Protein AF-0000000087713753 (afdb_homodimer)

Secondary structure (DSSP, 8-state):
--SEEEEE--SSHHHHHHHHHHHHHHHHHT-EEEEEEEE--GGG-SSSSHHHHHHHHHHHHHHHHHHHHHHHHHHT--EEEEEEES-HHHHHHHHHHHTT-SEEEEE----SS-TT--S-HHHHHHHHH-SS-EEEE-/--SEEEEE--SSHHHHHHHHHHHHHHHHHT-EEEEEEEE--GGG-SSSSHHHHHHHHHHHHHHHHHHHHHHHHHHT--EEEEEEES-HHHHHHHHHHHTT-SEEEEE---SSS-TT--S-HHHHHHHHH-SS-EEEE-

pLDDT: mean 87.04, std 16.69, range [42.06, 98.75]

Sequence (276 aa):
MYKKLLVGYDGSDNSKRALQHAIQLAKLHSAKLVAVEAIDMDHFVLEGYYREDHVKIRERISTHTQEIKRISQENGVDIEFKVGRGPPDLVISKIAEEEDVDLVVLGTRGHRGLKKVFLGSVSSAVAERTKKPILVVKMYKKLLVGYDGSDNSKRALQHAIQLAKLHSAKLVAVEAIDMDHFVLEGYYREDHVKIRERISTHTQEIKRISQENGVDIEFKVGRGPPDLVISKIAEEEDVDLVVLGTRGHRGLKKVFLGSVSSAVAERTKKPILVVK

InterPro domains:
  IPR006015 Universal stress protein A family [PR01438] (2-20)
  IPR006015 Universal stress protein A family [PR01438] (98-110)
  IPR006015 Universal stress protein A family [PR01438] (116-138)
  IPR006016 UspA [PF00582] (1-138)
  IPR014729 Rossmann-like alpha/beta/alpha sandwich fold [G3DSA:3.40.50.620] (1-138)

Structure (mmCIF, N/CA/C/O backbone):
data_AF-0000000087713753-model_v1
#
loop_
_entity.id
_entity.type
_entity.pdbx_description
1 polymer 'Universal stress protein'
#
loop_
_atom_site.group_PDB
_atom_site.id
_atom_site.type_symbol
_atom_site.label_atom_id
_atom_site.label_alt_id
_atom_site.label_comp_id
_atom_site.label_asym_id
_atom_site.label_entity_id
_atom_site.label_seq_id
_atom_site.pdbx_PDB_ins_code
_atom_site.Cartn_x
_atom_site.Cartn_y
_atom_site.Cartn_z
_atom_site.occupancy
_atom_site.B_iso_or_equiv
_atom_site.auth_seq_id
_atom_site.auth_comp_id
_atom_site.auth_asym_id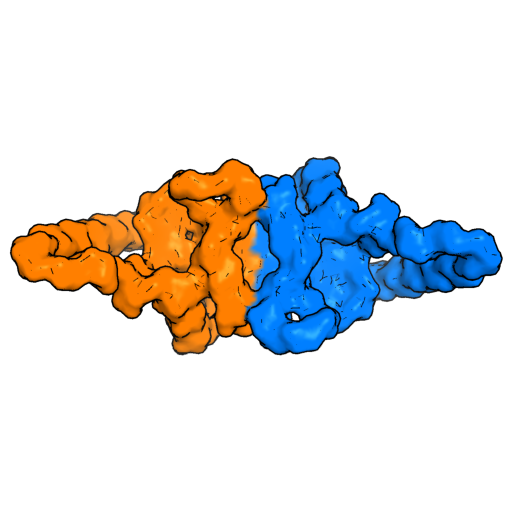
_atom_site.auth_atom_id
_atom_site.pdbx_PDB_model_num
ATOM 1 N N . MET A 1 1 ? -3.82 7.406 -13.289 1 94.12 1 MET A N 1
ATOM 2 C CA . MET A 1 1 ? -4.352 6.422 -12.352 1 94.12 1 MET A CA 1
ATOM 3 C C . MET A 1 1 ? -4.73 7.082 -11.031 1 94.12 1 MET A C 1
ATOM 5 O O . MET A 1 1 ? -5.887 7.012 -10.609 1 94.12 1 MET A O 1
ATOM 9 N N . TYR A 1 2 ? -3.834 7.699 -10.422 1 97.31 2 TYR A N 1
ATOM 10 C CA . TYR A 1 2 ? -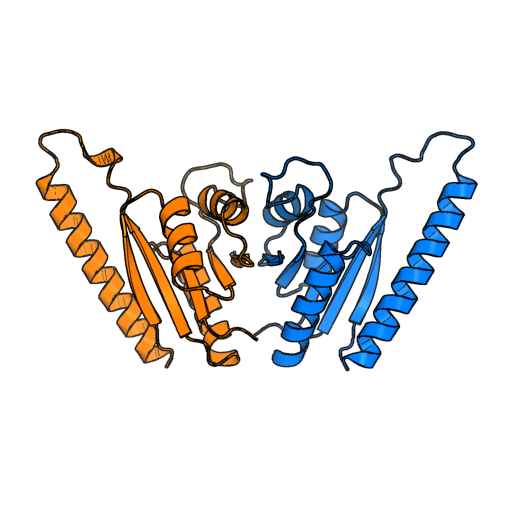4.141 8.438 -9.203 1 97.31 2 TYR A CA 1
ATOM 11 C C . TYR A 1 2 ? -4.367 9.914 -9.5 1 97.31 2 TYR A C 1
ATOM 13 O O . TYR A 1 2 ? -3.555 10.547 -10.18 1 97.31 2 TYR A O 1
ATOM 21 N N . LYS A 1 3 ? -5.41 10.531 -9.008 1 97.81 3 LYS A N 1
ATOM 22 C CA . LYS A 1 3 ? -5.684 11.953 -9.172 1 97.81 3 LYS A CA 1
ATOM 23 C C . LYS A 1 3 ? -5.387 12.727 -7.895 1 97.81 3 LYS A C 1
ATOM 25 O O . LYS A 1 3 ? -5.02 13.906 -7.945 1 97.81 3 LYS A O 1
ATOM 30 N N . LYS A 1 4 ? -5.586 12.078 -6.793 1 98.5 4 LYS A N 1
ATOM 31 C CA . LYS A 1 4 ? -5.352 12.703 -5.492 1 98.5 4 LYS A CA 1
ATOM 32 C C . LYS A 1 4 ? -4.828 11.695 -4.48 1 98.5 4 LYS A C 1
ATOM 34 O O . LYS A 1 4 ? -5.395 10.609 -4.328 1 98.5 4 LYS A O 1
ATOM 39 N N . LEU A 1 5 ? -3.707 12.023 -3.811 1 98.69 5 LEU A N 1
ATOM 40 C CA . LEU A 1 5 ? -3.105 11.195 -2.775 1 98.69 5 LEU A CA 1
ATOM 41 C C . LEU A 1 5 ? -3.176 11.883 -1.416 1 98.69 5 LEU A C 1
ATOM 43 O O . LEU A 1 5 ? -3.172 13.109 -1.337 1 98.69 5 LEU A O 1
ATOM 47 N N . LEU A 1 6 ? -3.262 11.086 -0.426 1 98.75 6 LEU A N 1
ATOM 48 C CA . LEU A 1 6 ? -3.154 11.562 0.948 1 98.75 6 LEU A CA 1
ATOM 49 C C . LEU A 1 6 ? -1.96 10.93 1.652 1 98.75 6 LEU A C 1
ATOM 51 O O . LEU A 1 6 ? -1.781 9.711 1.605 1 98.75 6 LEU A O 1
ATOM 55 N N . VAL A 1 7 ? -1.195 11.742 2.293 1 98.38 7 VAL A N 1
ATOM 56 C CA . VAL A 1 7 ? -0.066 11.227 3.059 1 98.38 7 VAL A CA 1
ATOM 57 C C . VAL A 1 7 ? -0.191 11.656 4.52 1 98.38 7 VAL A C 1
ATOM 59 O O . VAL A 1 7 ? -0.488 12.812 4.809 1 98.38 7 VAL A O 1
ATOM 62 N N . GLY A 1 8 ? -0.081 10.68 5.441 1 97.19 8 GLY A N 1
ATOM 63 C CA . GLY A 1 8 ? 0.081 11.016 6.844 1 97.19 8 GLY A CA 1
ATOM 64 C C . GLY A 1 8 ? 1.446 11.594 7.164 1 97.19 8 GLY A C 1
ATOM 65 O O . GLY A 1 8 ? 2.473 11.031 6.777 1 97.19 8 GLY A O 1
ATOM 66 N N . TYR A 1 9 ? 1.416 12.703 7.875 1 96.44 9 TYR A N 1
ATOM 67 C CA . TYR A 1 9 ? 2.672 13.406 8.109 1 96.44 9 TYR A CA 1
ATOM 68 C C . TYR A 1 9 ? 2.744 13.93 9.539 1 96.44 9 TYR A C 1
ATOM 70 O O . TYR A 1 9 ? 1.845 14.641 10 1 96.44 9 TYR A O 1
ATOM 78 N N . ASP A 1 10 ? 3.85 13.578 10.234 1 93.12 10 ASP A N 1
ATOM 79 C CA . ASP A 1 10 ? 4.02 14.086 11.594 1 93.12 10 ASP A CA 1
ATOM 80 C C . ASP A 1 10 ? 5.43 14.625 11.805 1 93.12 10 ASP A C 1
ATOM 82 O O . ASP A 1 10 ? 5.84 14.875 12.938 1 93.12 10 ASP A O 1
ATOM 86 N N . GLY A 1 11 ? 6.207 14.695 10.711 1 93.31 11 GLY A N 1
ATOM 87 C CA . GLY A 1 11 ? 7.551 15.25 10.781 1 93.31 11 GLY A CA 1
ATOM 88 C C . GLY A 1 11 ? 8.609 14.203 11.086 1 93.31 11 GLY A C 1
ATOM 89 O O . GLY A 1 11 ? 9.805 14.5 11.062 1 93.31 11 GLY A O 1
ATOM 90 N N . SER A 1 12 ? 8.172 12.945 11.461 1 91.38 12 SER A N 1
ATOM 91 C CA . SER A 1 12 ? 9.125 11.867 11.727 1 91.38 12 SER A CA 1
ATOM 92 C C . SER A 1 12 ? 9.836 11.43 10.453 1 91.38 12 SER A C 1
ATOM 94 O O . SER A 1 12 ? 9.383 11.734 9.344 1 91.38 12 SER A O 1
ATOM 96 N N . ASP A 1 13 ? 10.914 10.75 10.539 1 92.25 13 ASP A N 1
ATOM 97 C CA . ASP A 1 13 ? 11.664 10.234 9.391 1 92.25 13 ASP A CA 1
ATOM 98 C C . ASP A 1 13 ? 10.797 9.305 8.539 1 92.25 13 ASP A C 1
ATOM 100 O O . ASP A 1 13 ? 10.875 9.328 7.312 1 92.25 13 ASP A O 1
ATOM 104 N N . ASN A 1 14 ? 9.922 8.57 9.219 1 92.19 14 ASN A N 1
ATOM 105 C CA . ASN A 1 14 ? 9.039 7.656 8.5 1 92.19 14 ASN A CA 1
ATOM 106 C C . ASN A 1 14 ? 8.008 8.414 7.668 1 92.19 14 ASN A C 1
ATOM 108 O O . ASN A 1 14 ? 7.723 8.031 6.531 1 92.19 14 ASN A O 1
ATOM 112 N N . SER A 1 15 ? 7.461 9.477 8.281 1 94.81 15 SER A N 1
ATOM 113 C CA . SER A 1 15 ? 6.465 10.242 7.539 1 94.81 15 SER A CA 1
ATOM 114 C C . SER A 1 15 ? 7.109 11.039 6.406 1 94.81 15 SER A C 1
ATOM 116 O O . SER A 1 15 ? 6.496 11.25 5.359 1 94.81 15 SER A O 1
ATOM 118 N N . LYS A 1 16 ? 8.359 11.406 6.578 1 95.69 16 LYS A N 1
ATOM 119 C CA . LYS A 1 16 ? 9.086 12.094 5.516 1 95.69 16 LYS A CA 1
ATOM 120 C C . LYS A 1 16 ? 9.375 11.148 4.348 1 95.69 16 LYS A C 1
ATOM 122 O O . LYS A 1 16 ? 9.281 11.547 3.184 1 95.69 16 LYS A O 1
ATOM 127 N N . ARG A 1 17 ? 9.711 9.945 4.652 1 95.56 17 ARG A N 1
ATOM 128 C CA . ARG A 1 17 ? 9.906 8.953 3.602 1 95.56 17 ARG A CA 1
ATOM 129 C C . ARG A 1 17 ? 8.609 8.711 2.83 1 95.56 17 ARG A C 1
ATOM 131 O O . ARG A 1 17 ? 8.625 8.602 1.603 1 95.56 17 ARG A O 1
ATOM 138 N N . ALA A 1 18 ? 7.543 8.633 3.623 1 97.06 18 ALA A N 1
ATOM 139 C CA . ALA A 1 18 ? 6.238 8.461 2.99 1 97.06 18 ALA A CA 1
ATOM 140 C C . ALA A 1 18 ? 5.914 9.648 2.084 1 97.06 18 ALA A C 1
ATOM 142 O O . ALA A 1 18 ? 5.418 9.461 0.97 1 97.06 18 ALA A O 1
ATOM 143 N N . LEU A 1 19 ? 6.188 10.805 2.557 1 98.06 19 LEU A N 1
ATOM 144 C CA . LEU A 1 19 ? 5.926 12.016 1.777 1 98.06 19 LEU A CA 1
ATOM 145 C C . LEU A 1 19 ? 6.75 12.023 0.494 1 98.06 19 LEU A C 1
ATOM 147 O O . LEU A 1 19 ? 6.227 12.32 -0.583 1 98.06 19 LEU A O 1
ATOM 151 N N . GLN A 1 20 ? 8 11.695 0.569 1 97.62 20 GLN A N 1
ATOM 152 C CA . GLN A 1 20 ? 8.852 11.656 -0.614 1 97.62 20 GLN A CA 1
ATOM 153 C C . GLN A 1 20 ? 8.344 10.648 -1.634 1 97.62 20 GLN A C 1
ATOM 155 O O . GLN A 1 20 ? 8.336 10.914 -2.836 1 97.62 20 GLN A O 1
ATOM 160 N N . HIS A 1 21 ? 7.965 9.523 -1.133 1 98.19 21 HIS A N 1
ATOM 161 C CA . HIS A 1 21 ? 7.391 8.508 -2.002 1 98.19 21 HIS A CA 1
ATOM 162 C C . HIS A 1 21 ? 6.129 9.016 -2.688 1 98.19 21 HIS A C 1
ATOM 164 O O . HIS A 1 21 ? 5.961 8.844 -3.898 1 98.19 21 HIS A O 1
ATOM 170 N N . ALA A 1 22 ? 5.285 9.633 -1.92 1 98.5 22 ALA A N 1
ATOM 171 C CA . ALA A 1 22 ? 4.031 10.18 -2.43 1 98.5 22 ALA A CA 1
ATOM 172 C C . ALA A 1 22 ? 4.289 11.266 -3.475 1 98.5 22 ALA A C 1
ATOM 174 O O . ALA A 1 22 ? 3.547 11.383 -4.453 1 98.5 22 ALA A O 1
ATOM 175 N N . ILE A 1 23 ? 5.316 12.031 -3.273 1 98.44 23 ILE A N 1
ATOM 176 C CA . ILE A 1 23 ? 5.676 13.094 -4.211 1 98.44 23 ILE A CA 1
ATOM 177 C C . ILE A 1 23 ? 6.059 12.477 -5.559 1 98.44 23 ILE A C 1
ATOM 179 O O . ILE A 1 23 ? 5.613 12.953 -6.609 1 98.44 23 ILE A O 1
ATOM 183 N N . GLN A 1 24 ? 6.859 11.453 -5.551 1 98.06 24 GLN A N 1
ATOM 184 C CA . GLN A 1 24 ? 7.25 10.781 -6.785 1 98.06 24 GLN A CA 1
ATOM 185 C C . GLN A 1 24 ? 6.031 10.234 -7.523 1 98.06 24 GLN A C 1
ATOM 187 O O . GLN A 1 24 ? 5.922 10.375 -8.742 1 98.06 24 GLN A O 1
ATOM 192 N N . LEU A 1 25 ? 5.133 9.672 -6.758 1 98 25 LEU A N 1
ATOM 193 C CA . LEU A 1 25 ? 3.902 9.172 -7.355 1 98 25 LEU A CA 1
ATOM 194 C C . LEU A 1 25 ? 3.07 10.312 -7.93 1 98 25 LEU A C 1
ATOM 196 O O . LEU A 1 25 ? 2.539 10.203 -9.039 1 98 25 LEU A O 1
ATOM 200 N N . ALA A 1 26 ? 2.977 11.352 -7.168 1 97.62 26 ALA A N 1
ATOM 201 C CA . ALA A 1 26 ? 2.176 12.492 -7.602 1 97.62 26 ALA A CA 1
ATOM 202 C C . ALA A 1 26 ? 2.727 13.086 -8.898 1 97.62 26 ALA A C 1
ATOM 204 O O . ALA A 1 26 ? 1.961 13.453 -9.789 1 97.62 26 ALA A O 1
ATOM 205 N N . LYS A 1 27 ? 4 13.156 -9 1 96.94 27 LYS A N 1
ATOM 206 C CA . LYS A 1 27 ? 4.629 13.672 -10.211 1 96.94 27 LYS A CA 1
ATOM 207 C C . LYS A 1 27 ? 4.312 12.797 -11.422 1 96.94 27 LYS A C 1
ATOM 209 O O . LYS A 1 27 ? 3.936 13.305 -12.477 1 96.94 27 LYS A O 1
ATOM 214 N N . LEU A 1 28 ? 4.434 11.562 -11.211 1 96.06 28 LEU A N 1
ATOM 215 C CA . LEU A 1 28 ? 4.23 10.617 -12.297 1 96.06 28 LEU A CA 1
ATOM 216 C C . LEU A 1 28 ? 2.775 10.609 -12.75 1 96.06 28 LEU A C 1
ATOM 218 O O . LEU A 1 28 ? 2.49 10.422 -13.938 1 96.06 28 LEU A O 1
ATOM 222 N N . HIS A 1 29 ? 1.896 10.859 -11.836 1 96.5 29 HIS A N 1
ATOM 223 C CA . HIS A 1 29 ? 0.471 10.758 -12.125 1 96.5 29 HIS A CA 1
ATOM 224 C C . HIS A 1 29 ? -0.141 12.133 -12.367 1 96.5 29 HIS A C 1
ATOM 226 O O . HIS A 1 29 ? -1.333 12.242 -12.664 1 96.5 29 HIS A O 1
ATOM 232 N N . SER A 1 30 ? 0.711 13.203 -12.18 1 96.12 30 SER A N 1
ATOM 233 C CA . SER A 1 30 ? 0.173 14.555 -12.172 1 96.12 30 SER A CA 1
ATOM 234 C C . SER A 1 30 ? -0.981 14.688 -11.188 1 96.12 30 SER A C 1
ATOM 236 O O . SER A 1 30 ? -2.029 15.242 -11.516 1 96.12 30 SER A O 1
ATOM 238 N N . ALA A 1 31 ? -0.82 14.109 -10.062 1 96.94 31 ALA A N 1
ATOM 239 C CA . ALA A 1 31 ? -1.852 14.039 -9.031 1 96.94 31 ALA A CA 1
ATOM 240 C C . ALA A 1 31 ? -1.675 15.156 -8 1 96.94 31 ALA A C 1
ATOM 242 O O . ALA A 1 31 ? -0.565 15.656 -7.805 1 96.94 31 ALA A O 1
ATOM 243 N N . LYS A 1 32 ? -2.73 15.508 -7.336 1 97.19 32 LYS A N 1
ATOM 244 C CA . LYS A 1 32 ? -2.672 16.375 -6.164 1 97.19 32 LYS A CA 1
ATOM 245 C C . LYS A 1 32 ? -2.248 15.594 -4.922 1 97.19 32 LYS A C 1
ATOM 247 O O . LYS A 1 32 ? -2.535 14.398 -4.809 1 97.19 32 LYS A O 1
ATOM 252 N N . LEU A 1 33 ? -1.585 16.297 -4.066 1 98.44 33 LEU A N 1
ATOM 253 C CA . LEU A 1 33 ? -1.113 15.656 -2.838 1 98.44 33 LEU A CA 1
ATOM 254 C C . LEU A 1 33 ? -1.598 16.422 -1.612 1 98.44 33 LEU A C 1
ATOM 256 O O . LEU A 1 33 ? -1.481 17.656 -1.556 1 98.44 33 LEU A O 1
ATOM 260 N N . VAL A 1 34 ? -2.207 15.719 -0.701 1 98.69 34 VAL A N 1
ATOM 261 C CA . VAL A 1 34 ? -2.6 16.281 0.59 1 98.69 34 VAL A CA 1
ATOM 262 C C . VAL A 1 34 ? -1.757 15.648 1.699 1 98.69 34 VAL A C 1
ATOM 264 O O . VAL A 1 34 ? -1.71 14.43 1.837 1 98.69 34 VAL A O 1
ATOM 267 N N . ALA A 1 35 ? -1.057 16.453 2.395 1 98.62 35 ALA A N 1
ATOM 268 C CA . ALA A 1 35 ? -0.383 16.016 3.615 1 98.62 35 ALA A CA 1
ATOM 269 C C . ALA A 1 35 ? -1.21 16.375 4.852 1 98.62 35 ALA A C 1
ATOM 271 O O . ALA A 1 35 ? -1.631 17.516 5.02 1 98.62 35 ALA A O 1
ATOM 272 N N . VAL A 1 36 ? -1.393 15.367 5.691 1 98.38 36 VAL A N 1
ATOM 273 C CA . VAL A 1 36 ? -2.26 15.609 6.84 1 98.38 36 VAL A CA 1
ATOM 274 C C . VAL A 1 36 ? -1.512 15.281 8.133 1 98.38 36 VAL A C 1
ATOM 276 O O . VAL A 1 36 ? -0.803 14.281 8.211 1 98.38 36 VAL A O 1
ATOM 279 N N . GLU A 1 37 ? -1.656 16.141 9.07 1 97 37 GLU A N 1
ATOM 280 C CA . GLU A 1 37 ? -1.138 15.938 10.422 1 97 37 GLU A CA 1
ATOM 281 C C . GLU A 1 37 ? -2.266 15.906 11.453 1 97 37 GLU A C 1
ATOM 283 O O . GLU A 1 37 ? -3.137 16.781 11.445 1 97 37 GLU A O 1
ATOM 288 N N . ALA A 1 38 ? -2.219 14.883 12.273 1 95.81 38 ALA A N 1
ATOM 289 C CA . ALA A 1 38 ? -3.18 14.758 13.367 1 95.81 38 ALA A CA 1
ATOM 290 C C . ALA A 1 38 ? -2.602 15.305 14.664 1 95.81 38 ALA A C 1
ATOM 292 O O . ALA A 1 38 ? -1.453 15.016 15.008 1 95.81 38 ALA A O 1
ATOM 293 N N . ILE A 1 39 ? -3.311 16.062 15.305 1 91.69 39 ILE A N 1
ATOM 294 C CA . ILE A 1 39 ? -2.953 16.562 16.625 1 91.69 39 ILE A CA 1
ATOM 295 C C . ILE A 1 39 ? -3.814 15.891 17.688 1 91.69 39 ILE A C 1
ATOM 297 O O . ILE A 1 39 ? -5 16.203 17.828 1 91.69 39 ILE A O 1
ATOM 301 N N . ASP A 1 40 ? -3.236 14.922 18.328 1 81.56 40 ASP A N 1
ATOM 302 C CA . ASP A 1 40 ? -3.977 14.195 19.359 1 81.56 40 ASP A CA 1
ATOM 303 C C . ASP A 1 40 ? -3.898 14.914 20.703 1 81.56 40 ASP A C 1
ATO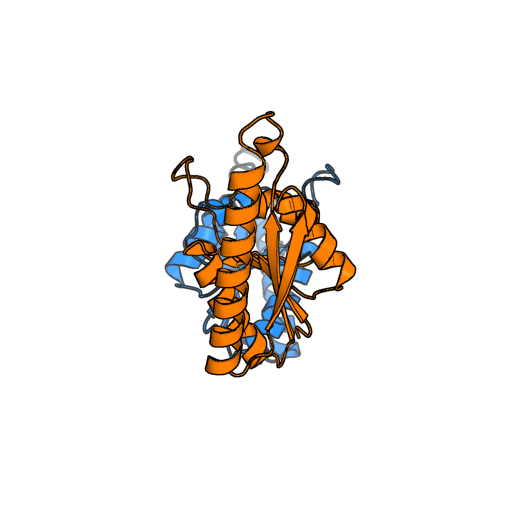M 305 O O . ASP A 1 40 ? -2.85 14.922 21.359 1 81.56 40 ASP A O 1
ATOM 309 N N . MET A 1 41 ? -4.758 15.859 21.031 1 67.88 41 MET A N 1
ATOM 310 C CA . MET A 1 41 ? -4.723 16.672 22.234 1 67.88 41 MET A CA 1
ATOM 311 C C . MET A 1 41 ? -5.211 15.883 23.438 1 67.88 41 MET A C 1
ATOM 313 O O . MET A 1 41 ? -5.062 16.312 24.594 1 67.88 41 MET A O 1
ATOM 317 N N . ASP A 1 42 ? -6.004 14.867 23.344 1 57.88 42 ASP A N 1
ATOM 318 C CA . ASP A 1 42 ? -6.637 14.305 24.531 1 57.88 42 ASP A CA 1
ATOM 319 C C . ASP A 1 42 ? -5.602 13.992 25.609 1 57.88 42 ASP A C 1
ATOM 321 O O . ASP A 1 42 ? -5.938 13.922 26.797 1 57.88 42 ASP A O 1
ATOM 325 N N . HIS A 1 43 ? -4.41 13.781 25.312 1 52.38 43 HIS A N 1
ATOM 326 C CA . HIS A 1 43 ? -3.625 13.477 26.5 1 52.38 43 HIS A CA 1
ATOM 327 C C . HIS A 1 43 ? -3.34 14.734 27.312 1 52.38 43 HIS A C 1
ATOM 329 O O . HIS A 1 43 ? -2.771 14.656 28.406 1 52.38 43 HIS A O 1
ATOM 335 N N . PHE A 1 44 ? -3.623 15.922 26.719 1 48.41 44 PHE A N 1
ATOM 336 C CA . PHE A 1 44 ? -3.107 17.078 27.438 1 48.41 44 PHE A CA 1
ATOM 337 C C . PHE A 1 44 ? -4.164 17.656 28.359 1 48.41 44 PHE A C 1
ATOM 339 O O . PHE A 1 44 ? -3.982 18.734 28.922 1 48.41 44 PHE A O 1
ATOM 346 N N . VAL A 1 45 ? -5.277 17.078 28.547 1 46.44 45 VAL A N 1
ATOM 347 C CA . VAL A 1 45 ? -6.301 17.781 29.312 1 46.44 45 VAL A CA 1
ATOM 348 C C . VAL A 1 45 ? -5.836 17.969 30.766 1 46.44 45 VAL A C 1
ATOM 350 O O . VAL A 1 45 ? -6.629 18.328 31.625 1 46.44 45 VAL A O 1
ATOM 353 N N . LEU A 1 46 ? -4.688 17.594 31.172 1 44.47 46 LEU A N 1
ATOM 354 C CA . LEU A 1 46 ? -4.59 18 32.562 1 44.47 46 LEU A CA 1
ATOM 355 C C . LEU A 1 46 ? -4.434 19.516 32.688 1 44.47 46 LEU A C 1
ATOM 357 O O . LEU A 1 46 ? -3.859 20.156 31.797 1 44.47 46 LEU A O 1
ATOM 361 N N . GLU A 1 47 ? -4.887 20.344 33.75 1 46.72 47 GLU A N 1
ATOM 362 C CA . GLU A 1 47 ? -5.172 21.719 34.125 1 46.72 47 GLU A CA 1
ATOM 363 C C . GLU A 1 47 ? -4.09 22.672 33.625 1 46.72 47 GLU A C 1
ATOM 365 O O . GLU A 1 47 ? -4.398 23.719 33.062 1 46.72 47 GLU A O 1
ATOM 370 N N . GLY A 1 48 ? -2.947 22.891 34.344 1 47.44 48 GLY A N 1
ATOM 371 C CA . GLY A 1 48 ? -1.896 23.891 34.344 1 47.44 48 GLY A CA 1
ATOM 372 C C . GLY A 1 48 ? -1.069 23.891 33.094 1 47.44 48 GLY A C 1
ATOM 373 O O . GLY A 1 48 ? -0.37 24.859 32.781 1 47.44 48 GLY A O 1
ATOM 374 N N . TYR A 1 49 ? -0.766 22.781 32.375 1 48.09 49 TYR A N 1
ATOM 375 C CA . TYR A 1 49 ? 0.188 22.469 31.328 1 48.09 49 TYR A CA 1
ATOM 376 C C . TYR A 1 49 ? -0.389 22.781 29.953 1 48.09 49 TYR A C 1
ATOM 378 O O . TYR A 1 49 ? 0.192 22.422 28.922 1 48.09 49 TYR A O 1
ATOM 386 N N . TYR A 1 50 ? -1.5 23.5 29.906 1 51.97 50 TYR A N 1
ATOM 387 C CA . TYR A 1 50 ? -2.357 23.688 28.734 1 51.97 50 TYR A CA 1
ATOM 388 C C . TYR A 1 50 ? -1.742 24.703 27.766 1 51.97 50 TYR A C 1
ATOM 390 O O . TYR A 1 50 ? -1.737 24.469 26.547 1 51.97 50 TYR A O 1
ATOM 398 N N . ARG A 1 51 ? -1.364 25.828 28.406 1 56.88 51 ARG A N 1
ATOM 399 C CA . ARG A 1 51 ? -0.928 26.922 27.531 1 56.88 51 ARG A CA 1
ATOM 400 C C . ARG A 1 51 ? 0.334 26.531 26.766 1 56.88 51 ARG A C 1
ATOM 402 O O . ARG A 1 51 ? 0.466 26.844 25.578 1 56.88 51 ARG A O 1
ATOM 409 N N . GLU A 1 52 ? 1.308 26 27.5 1 57.47 52 GLU A N 1
ATOM 410 C CA . GLU A 1 52 ? 2.596 25.641 26.922 1 57.47 52 GLU A CA 1
ATOM 411 C C . GLU A 1 52 ? 2.428 24.609 25.797 1 57.47 52 GLU A C 1
ATOM 413 O O . GLU A 1 52 ? 3.1 24.688 24.781 1 57.47 52 GLU A O 1
ATOM 418 N N . ASP A 1 53 ? 1.256 23.875 25.891 1 70.12 53 ASP A N 1
ATOM 419 C CA . ASP A 1 53 ? 1.063 22.797 24.922 1 70.12 53 ASP A CA 1
ATOM 420 C C . ASP A 1 53 ? 0.49 23.344 23.609 1 70.12 53 ASP A C 1
ATOM 422 O O . ASP A 1 53 ? 0.909 22.938 22.531 1 70.12 53 ASP A O 1
ATOM 426 N N . HIS A 1 54 ? -0.139 24.516 23.859 1 78.62 54 HIS A N 1
ATOM 427 C CA . HIS A 1 54 ? -0.742 25.094 22.656 1 78.62 54 HIS A CA 1
ATOM 428 C C . HIS A 1 54 ? 0.295 25.828 21.828 1 78.62 54 HIS A C 1
ATOM 430 O O . HIS A 1 54 ? 0.256 25.781 20.594 1 78.62 54 HIS A O 1
ATOM 436 N N . VAL A 1 55 ? 1.128 26.516 22.594 1 81.06 55 VAL A N 1
ATOM 437 C CA . VAL A 1 55 ? 2.176 27.25 21.891 1 81.06 55 VAL A CA 1
ATOM 438 C C . VAL A 1 55 ? 3.102 26.266 21.172 1 81.06 55 VAL A C 1
ATOM 440 O O . VAL A 1 55 ? 3.463 26.484 20.016 1 81.06 55 VAL A O 1
ATOM 443 N N . LYS A 1 56 ? 3.41 25.281 21.812 1 86.12 56 LYS A N 1
ATOM 444 C CA . LYS A 1 56 ? 4.293 24.281 21.219 1 86.12 56 LYS A CA 1
ATOM 445 C C . LYS A 1 56 ? 3.639 23.609 20.016 1 86.12 56 LYS A C 1
ATOM 447 O O . LYS A 1 56 ? 4.301 23.359 19 1 86.12 56 LYS A O 1
ATOM 452 N N . ILE A 1 57 ? 2.416 23.391 20.125 1 88 57 ILE A N 1
ATOM 453 C CA . ILE A 1 57 ? 1.671 22.766 19.031 1 88 57 ILE A CA 1
ATOM 454 C C . ILE A 1 57 ? 1.606 23.734 17.844 1 88 57 ILE A C 1
ATOM 456 O O . ILE A 1 57 ? 1.822 23.344 16.703 1 88 57 ILE A O 1
ATOM 460 N N . ARG A 1 58 ? 1.332 24.938 18.141 1 89.19 58 ARG A N 1
ATOM 461 C CA . ARG A 1 58 ? 1.261 25.953 17.094 1 89.19 58 ARG A CA 1
ATOM 462 C C . ARG A 1 58 ? 2.604 26.109 16.391 1 89.19 58 ARG A C 1
ATOM 464 O O . ARG A 1 58 ? 2.656 26.25 15.172 1 89.19 58 ARG A O 1
ATOM 471 N N . GLU A 1 59 ? 3.6 26.156 17.188 1 91.75 59 GLU A N 1
ATOM 472 C CA . GLU A 1 59 ? 4.941 26.25 16.625 1 91.75 59 GLU A CA 1
ATOM 473 C C . GLU A 1 59 ? 5.262 25.047 15.75 1 91.75 59 GLU A C 1
ATOM 475 O O . GLU A 1 59 ? 5.844 25.203 14.672 1 91.75 59 GLU A O 1
ATOM 480 N N . ARG A 1 60 ? 4.906 23.922 16.172 1 92 60 ARG A N 1
ATOM 481 C CA . ARG A 1 60 ? 5.137 22.703 15.398 1 92 60 ARG A CA 1
ATOM 482 C C . ARG A 1 60 ? 4.379 22.734 14.078 1 92 60 ARG A C 1
ATOM 484 O O . ARG A 1 60 ? 4.945 22.438 13.023 1 92 60 ARG A O 1
ATOM 491 N N . ILE A 1 61 ? 3.18 23.125 14.164 1 92.5 61 ILE A N 1
ATOM 492 C CA . ILE A 1 61 ? 2.346 23.188 12.969 1 92.5 61 ILE A CA 1
ATOM 493 C C . ILE A 1 61 ? 2.932 24.203 11.992 1 92.5 61 ILE A C 1
ATOM 495 O O . ILE A 1 61 ? 2.977 23.953 10.781 1 92.5 61 ILE A O 1
ATOM 499 N N . SER A 1 62 ? 3.344 25.312 12.555 1 94.5 62 SER A N 1
ATOM 500 C CA . SER A 1 62 ? 3.959 26.344 11.711 1 94.5 62 SER A CA 1
ATOM 501 C C . SER A 1 62 ? 5.223 25.812 11.039 1 94.5 62 SER A C 1
ATOM 503 O O . SER A 1 62 ? 5.43 26.031 9.844 1 94.5 62 SER A O 1
ATOM 505 N N . THR A 1 63 ? 6.016 25.141 11.758 1 96.12 63 THR A N 1
ATOM 506 C CA . THR A 1 63 ? 7.25 24.562 11.234 1 96.12 63 THR A CA 1
ATOM 507 C C . THR A 1 63 ? 6.945 23.547 10.133 1 96.12 63 THR A C 1
ATOM 509 O O . THR A 1 63 ? 7.547 23.594 9.062 1 96.12 63 THR A O 1
ATOM 512 N N . HIS A 1 64 ? 5.98 22.656 10.391 1 96.25 64 HIS A N 1
ATOM 513 C CA . HIS A 1 64 ? 5.625 21.641 9.406 1 96.25 64 HIS A CA 1
ATOM 514 C C . HIS A 1 64 ? 5.004 22.281 8.164 1 96.25 64 HIS A C 1
ATOM 516 O O . HIS A 1 64 ? 5.234 21.828 7.043 1 96.25 64 HIS A O 1
ATOM 522 N N . THR A 1 65 ? 4.238 23.328 8.352 1 95.88 65 THR A N 1
ATOM 523 C CA . THR A 1 65 ? 3.643 24.062 7.234 1 95.88 65 THR A CA 1
ATOM 524 C C . THR A 1 65 ? 4.727 24.609 6.316 1 95.88 65 THR A C 1
ATOM 526 O O . THR A 1 65 ? 4.668 24.438 5.098 1 95.88 65 THR A O 1
ATOM 529 N N . GLN A 1 66 ? 5.699 25.219 6.898 1 96.69 66 GLN A N 1
ATOM 530 C CA . GLN A 1 66 ? 6.785 25.797 6.117 1 96.69 66 GLN A CA 1
ATOM 531 C C . GLN A 1 66 ? 7.617 24.719 5.438 1 96.69 66 GLN A C 1
ATOM 533 O O . GLN A 1 66 ? 8.047 24.891 4.293 1 96.69 66 GLN A O 1
ATOM 538 N N . GLU A 1 67 ? 7.812 23.672 6.137 1 97.25 67 GLU A N 1
ATOM 539 C CA . GLU A 1 67 ? 8.562 22.562 5.582 1 97.25 67 GLU A CA 1
ATOM 540 C C . GLU A 1 67 ? 7.859 21.984 4.355 1 97.25 67 GLU A C 1
ATOM 542 O O . GLU A 1 67 ? 8.492 21.766 3.316 1 97.25 67 GLU A O 1
ATOM 547 N N . ILE A 1 68 ? 6.578 21.781 4.438 1 96.88 68 ILE A N 1
ATOM 548 C CA . ILE A 1 68 ? 5.801 21.188 3.354 1 96.88 68 ILE A CA 1
ATOM 549 C C . ILE A 1 68 ? 5.75 22.156 2.172 1 96.88 68 ILE A C 1
ATOM 551 O O . ILE A 1 68 ? 5.84 21.734 1.016 1 96.88 68 ILE A O 1
ATOM 555 N N . LYS A 1 69 ? 5.648 23.422 2.494 1 95.94 69 LYS A N 1
ATOM 556 C CA . LYS A 1 69 ? 5.668 24.422 1.437 1 95.94 69 LYS A CA 1
ATOM 557 C C . LYS A 1 69 ? 6.992 24.406 0.673 1 95.94 69 LYS A C 1
ATOM 559 O O . LYS A 1 69 ? 7.004 24.438 -0.559 1 95.94 69 LYS A O 1
ATOM 564 N N . ARG A 1 70 ? 8.07 24.359 1.4 1 96.94 70 ARG A N 1
ATOM 565 C CA . ARG A 1 70 ? 9.391 24.281 0.792 1 96.94 70 ARG A CA 1
ATOM 566 C C . ARG A 1 70 ? 9.539 23.031 -0.071 1 96.94 70 ARG A C 1
ATOM 568 O O . ARG A 1 70 ? 10 23.109 -1.212 1 96.94 70 ARG A O 1
ATOM 575 N N . ILE A 1 71 ? 9.109 21.938 0.458 1 96.62 71 ILE A N 1
ATOM 576 C CA . ILE A 1 71 ? 9.195 20.656 -0.246 1 96.62 71 ILE A CA 1
ATOM 577 C C . ILE A 1 71 ? 8.352 20.703 -1.519 1 96.62 71 ILE A C 1
ATOM 579 O O . ILE A 1 71 ? 8.781 20.234 -2.572 1 96.62 71 ILE A O 1
ATOM 583 N N . SER A 1 72 ? 7.164 21.266 -1.389 1 95.44 72 SER A N 1
ATOM 584 C CA . SER A 1 72 ? 6.27 21.438 -2.533 1 95.44 72 SER A CA 1
ATOM 585 C C . SER A 1 72 ? 6.949 22.234 -3.65 1 95.44 72 SER A C 1
ATOM 587 O O . SER A 1 72 ? 6.949 21.797 -4.805 1 95.44 72 SER A O 1
ATOM 589 N N . GLN A 1 73 ? 7.57 23.312 -3.281 1 95.44 73 GLN A N 1
ATOM 590 C CA . GLN A 1 73 ? 8.234 24.188 -4.246 1 95.44 73 GLN A CA 1
ATOM 591 C C . GLN A 1 73 ? 9.445 23.5 -4.863 1 95.44 73 GLN A C 1
ATOM 593 O O . GLN A 1 73 ? 9.633 23.516 -6.082 1 95.44 73 GLN A O 1
ATOM 598 N N . GLU A 1 74 ? 10.18 22.875 -4.07 1 96.94 74 GLU A N 1
ATOM 599 C CA . GLU A 1 74 ? 11.414 22.234 -4.512 1 96.94 74 GLU A CA 1
ATOM 600 C C . GLU A 1 74 ? 11.117 21.094 -5.488 1 96.94 74 GLU A C 1
ATOM 602 O O . GLU A 1 74 ? 11.93 20.797 -6.371 1 96.94 74 GLU A O 1
ATOM 607 N N . ASN A 1 75 ? 9.945 20.516 -5.324 1 96.62 75 ASN A N 1
ATOM 608 C CA . ASN A 1 75 ? 9.641 19.344 -6.133 1 96.62 75 ASN A CA 1
ATOM 609 C C . ASN A 1 75 ? 8.656 19.672 -7.25 1 96.62 75 ASN A C 1
ATOM 611 O O . ASN A 1 75 ? 8.383 18.828 -8.102 1 96.62 75 ASN A O 1
ATOM 615 N N . GLY A 1 76 ? 8.062 20.875 -7.211 1 94.88 76 GLY A N 1
ATOM 616 C CA . GLY A 1 76 ? 7.102 21.25 -8.227 1 94.88 76 GLY A CA 1
ATOM 617 C C . GLY A 1 76 ? 5.789 20.5 -8.125 1 94.88 76 GLY A C 1
ATOM 618 O O . GLY A 1 76 ? 5.184 20.156 -9.148 1 94.88 76 GLY A O 1
ATOM 619 N N . VAL A 1 77 ? 5.449 20.062 -6.996 1 94.81 77 VAL A N 1
ATOM 620 C CA . VAL A 1 77 ? 4.188 19.375 -6.73 1 94.81 77 VAL A CA 1
ATOM 621 C C . VAL A 1 77 ? 3.348 20.203 -5.758 1 94.81 77 VAL A C 1
ATOM 623 O O . VAL A 1 77 ? 3.854 20.688 -4.742 1 94.81 77 VAL A O 1
ATOM 626 N N . ASP A 1 78 ? 2.172 20.406 -6.09 1 90.5 78 ASP A N 1
ATOM 627 C CA . ASP A 1 78 ? 1.275 21.125 -5.188 1 90.5 78 ASP A CA 1
ATOM 628 C C . ASP A 1 78 ? 0.871 20.25 -4.008 1 90.5 78 ASP A C 1
ATOM 630 O O . ASP A 1 78 ? 0.164 19.25 -4.18 1 90.5 78 ASP A O 1
ATOM 634 N N . ILE A 1 79 ? 1.3 20.594 -2.861 1 97.81 79 ILE A N 1
ATOM 635 C CA . ILE A 1 79 ? 0.979 19.844 -1.654 1 97.81 79 ILE A CA 1
ATOM 636 C C . ILE A 1 79 ? 0.11 20.688 -0.729 1 97.81 79 ILE A C 1
ATOM 638 O O . ILE A 1 79 ? 0.539 21.75 -0.262 1 97.81 79 ILE A O 1
ATOM 642 N N . GLU A 1 80 ? -1.069 20.312 -0.563 1 98 80 GLU A N 1
ATOM 643 C CA . GLU A 1 80 ? -1.923 20.922 0.451 1 98 80 GLU A CA 1
ATOM 644 C C . GLU A 1 80 ? -1.643 20.344 1.833 1 98 80 GLU A C 1
ATOM 646 O O . GLU A 1 80 ? -1.566 19.125 1.994 1 98 80 GLU A O 1
ATOM 651 N N . PHE A 1 81 ? -1.421 21.203 2.74 1 97.81 81 PHE A N 1
ATOM 652 C CA . PHE A 1 81 ? -1.187 20.75 4.109 1 97.81 81 PHE A CA 1
ATOM 653 C C . PHE A 1 81 ? -2.43 20.953 4.965 1 97.81 81 PHE A C 1
ATOM 655 O O . PHE A 1 81 ? -2.961 22.062 5.047 1 97.81 81 PHE A O 1
ATOM 662 N N . LYS A 1 82 ? -2.881 19.891 5.621 1 97.75 82 LYS A N 1
ATOM 663 C CA . LYS A 1 82 ? -4.051 19.922 6.492 1 97.75 82 LYS A CA 1
ATOM 664 C C . LYS A 1 82 ? -3.711 19.438 7.898 1 97.75 82 LYS A C 1
ATOM 666 O O . LYS A 1 82 ? -2.852 18.578 8.07 1 97.75 82 LYS A O 1
ATOM 671 N N . VAL A 1 83 ? -4.402 20.016 8.852 1 96.31 83 VAL A N 1
ATOM 672 C CA . VAL A 1 83 ? -4.266 19.609 10.242 1 96.31 83 VAL A CA 1
ATOM 673 C C . VAL A 1 83 ? -5.629 19.203 10.797 1 96.31 83 VAL A C 1
ATOM 675 O O . VAL A 1 83 ? -6.629 19.875 10.562 1 96.31 83 VAL A O 1
ATOM 678 N N . GLY A 1 84 ? -5.695 18.078 11.422 1 95.25 84 GLY A N 1
ATOM 679 C CA . GLY A 1 84 ? -6.902 17.609 12.086 1 95.25 84 GLY A CA 1
ATOM 680 C C . GLY A 1 84 ? -6.688 17.297 13.555 1 95.25 84 GLY A C 1
ATOM 681 O O . GLY A 1 84 ? -5.605 16.859 13.953 1 95.25 84 GLY A O 1
ATOM 682 N N . ARG A 1 85 ? -7.734 17.453 14.352 1 93.31 85 ARG A N 1
ATOM 683 C CA . ARG A 1 85 ? -7.668 17.141 15.773 1 93.31 85 ARG A CA 1
ATOM 684 C C . ARG A 1 85 ? -8.211 15.742 16.062 1 93.31 85 ARG A C 1
ATOM 686 O O . ARG A 1 85 ? -9.289 15.383 15.586 1 93.31 85 ARG A O 1
ATOM 693 N N . GLY A 1 86 ? -7.469 14.977 16.766 1 94.12 86 GLY A N 1
ATOM 694 C CA . GLY A 1 86 ? -7.891 13.633 17.156 1 94.12 86 GLY A CA 1
ATOM 695 C C . GLY A 1 86 ? -6.84 12.578 16.875 1 94.12 86 GLY A C 1
ATOM 696 O O . GLY A 1 86 ? -5.723 12.898 16.453 1 94.12 86 GLY A O 1
ATOM 697 N N . PRO A 1 87 ? -7.164 11.32 17.219 1 93.88 87 PRO A N 1
ATOM 698 C CA . PRO A 1 87 ? -6.23 10.234 16.922 1 93.88 87 PRO A CA 1
ATOM 699 C C . PRO A 1 87 ? -5.863 10.156 15.438 1 93.88 87 PRO A C 1
ATOM 701 O O . PRO A 1 87 ? -6.723 10.359 14.57 1 93.88 87 PRO A O 1
ATOM 704 N N . PRO A 1 88 ? -4.617 9.93 15.133 1 94.69 88 PRO A N 1
ATOM 705 C CA . PRO A 1 88 ? -4.137 9.953 13.75 1 94.69 88 PRO A CA 1
ATOM 706 C C . PRO A 1 88 ? -4.945 9.039 12.828 1 94.69 88 PRO A C 1
ATOM 708 O O . PRO A 1 88 ? -5.273 9.422 11.703 1 94.69 88 PRO A O 1
ATOM 711 N N . ASP A 1 89 ? -5.227 7.816 13.328 1 93.88 89 ASP A N 1
ATOM 712 C CA . ASP A 1 89 ? -5.938 6.871 12.484 1 93.88 89 ASP A CA 1
ATOM 713 C C . ASP A 1 89 ? -7.312 7.402 12.094 1 93.88 89 ASP A C 1
ATOM 715 O O . ASP A 1 89 ? -7.75 7.242 10.953 1 93.88 89 ASP A O 1
ATOM 719 N N . LEU A 1 90 ? -8.016 8.109 13 1 95.56 90 LEU A N 1
ATOM 720 C CA . LEU A 1 90 ? -9.336 8.68 12.742 1 95.56 90 LEU A CA 1
ATOM 721 C C . LEU A 1 90 ? -9.227 9.875 11.805 1 95.56 90 LEU A C 1
ATOM 723 O O . LEU A 1 90 ? -10 9.992 10.844 1 95.56 90 LEU A O 1
ATOM 727 N N . VAL A 1 91 ? -8.281 10.719 12.055 1 96.94 91 VAL A N 1
ATOM 728 C CA . VAL A 1 91 ? -8.102 11.93 11.266 1 96.94 91 VAL A CA 1
ATOM 729 C C . VAL A 1 91 ? -7.75 11.57 9.828 1 96.94 91 VAL A C 1
ATOM 731 O O . VAL A 1 91 ? -8.359 12.086 8.883 1 96.94 91 VAL A O 1
ATOM 734 N N . ILE A 1 92 ? -6.816 10.672 9.648 1 97.56 92 ILE A N 1
ATOM 735 C CA . ILE A 1 92 ? -6.352 10.281 8.328 1 97.56 92 ILE A CA 1
ATOM 736 C C . ILE A 1 92 ? -7.492 9.617 7.555 1 97.56 92 ILE A C 1
ATOM 738 O O . ILE A 1 92 ? -7.734 9.945 6.391 1 97.56 92 ILE A O 1
ATOM 742 N N . SER A 1 93 ? -8.203 8.727 8.219 1 97.06 93 SER A N 1
ATOM 743 C CA . SER A 1 93 ? -9.297 8.023 7.559 1 97.06 93 SER A CA 1
ATOM 744 C C . SER A 1 93 ? -10.414 8.984 7.156 1 97.06 93 SER A C 1
ATOM 746 O O . SER A 1 93 ? -10.953 8.891 6.055 1 97.06 93 SER A O 1
ATOM 748 N N . LYS A 1 94 ? -10.734 9.875 8.047 1 97.56 94 LYS A N 1
ATOM 749 C CA . LYS A 1 94 ? -11.781 10.852 7.777 1 97.56 94 LYS A CA 1
ATOM 750 C C . LYS A 1 94 ? -11.422 11.727 6.578 1 97.56 94 LYS A C 1
ATOM 752 O O . LYS A 1 94 ? -12.227 11.898 5.664 1 97.56 94 LYS A O 1
ATOM 757 N N . ILE A 1 95 ? -10.234 12.195 6.555 1 98 95 ILE A N 1
ATOM 758 C CA . ILE A 1 95 ? -9.812 13.094 5.488 1 98 95 ILE A CA 1
ATOM 759 C C . ILE A 1 95 ? -9.695 12.32 4.18 1 98 95 ILE A C 1
ATOM 761 O O . ILE A 1 95 ? -10 12.844 3.105 1 98 95 ILE A O 1
ATOM 765 N N . ALA A 1 96 ? -9.242 11.086 4.234 1 97.94 96 ALA A N 1
ATOM 766 C CA . ALA A 1 96 ? -9.172 10.242 3.043 1 97.94 96 ALA A CA 1
ATOM 767 C C . ALA A 1 96 ? -10.523 10.148 2.355 1 97.94 96 ALA A C 1
ATOM 769 O O . ALA A 1 96 ? -10.617 10.227 1.128 1 97.94 96 ALA A O 1
ATOM 770 N N . GLU A 1 97 ? -11.562 9.969 3.152 1 96.81 97 GLU A N 1
ATOM 771 C CA . GLU A 1 97 ? -12.914 9.844 2.613 1 96.81 97 GLU A CA 1
ATOM 772 C C . GLU A 1 97 ? -13.438 11.195 2.135 1 96.81 97 GLU A C 1
ATOM 774 O O . GLU A 1 97 ? -13.984 11.305 1.037 1 96.81 97 GLU A O 1
ATOM 779 N N . GLU A 1 98 ? -13.25 12.211 2.969 1 97.19 98 GLU A N 1
ATOM 780 C CA . GLU A 1 98 ? -13.742 13.547 2.652 1 97.19 98 GLU A CA 1
ATOM 781 C C . GLU A 1 98 ? -13.125 14.07 1.357 1 97.19 98 GLU A C 1
ATOM 783 O O . GLU A 1 98 ? -13.805 14.719 0.558 1 97.19 98 GLU A O 1
ATOM 788 N N . GLU A 1 99 ? -11.859 13.828 1.187 1 97.19 99 GLU A N 1
ATOM 789 C CA . GLU A 1 99 ? -11.141 14.297 0.008 1 97.19 99 GLU A CA 1
ATOM 790 C C . GLU A 1 99 ? -11.305 13.328 -1.162 1 97.19 99 GLU A C 1
ATOM 792 O O . GLU A 1 99 ? -10.875 13.625 -2.279 1 97.19 99 GLU A O 1
ATOM 797 N N . ASP A 1 100 ? -11.898 12.148 -0.878 1 97.12 100 ASP A N 1
ATOM 798 C CA . ASP A 1 100 ? -12.078 11.086 -1.863 1 97.12 100 ASP A CA 1
ATOM 799 C C . ASP A 1 100 ? -10.773 10.773 -2.586 1 97.12 100 ASP A C 1
ATOM 801 O O . ASP A 1 100 ? -10.719 10.781 -3.818 1 97.12 100 ASP A O 1
ATOM 805 N N . VAL A 1 101 ? -9.727 10.523 -1.829 1 98.19 101 VAL A N 1
ATOM 806 C CA . VAL A 1 101 ? -8.406 10.281 -2.396 1 98.19 101 VAL A CA 1
ATOM 807 C C . VAL A 1 101 ? -8.375 8.914 -3.072 1 98.19 101 VAL A C 1
ATOM 809 O O . VAL A 1 101 ? -9.195 8.047 -2.773 1 98.19 101 VAL A O 1
ATOM 812 N N . ASP A 1 102 ? -7.406 8.727 -3.945 1 98.12 102 ASP A N 1
ATOM 813 C CA . ASP A 1 102 ? -7.242 7.469 -4.664 1 98.12 102 ASP A CA 1
ATOM 814 C C . ASP A 1 102 ? -6.301 6.531 -3.916 1 98.12 102 ASP A C 1
ATOM 816 O O . ASP A 1 102 ? -6.309 5.32 -4.148 1 98.12 102 ASP A O 1
ATOM 820 N N . LEU A 1 103 ? -5.539 7.145 -3.018 1 98.31 103 LEU A N 1
ATOM 821 C CA . LEU A 1 103 ? -4.5 6.391 -2.326 1 98.31 103 LEU A CA 1
ATOM 822 C C . LEU A 1 103 ? -4.094 7.086 -1.032 1 98.31 103 LEU A C 1
ATOM 824 O O . LEU A 1 103 ? -3.92 8.305 -1.007 1 98.31 103 LEU A O 1
ATOM 828 N N . VAL A 1 104 ? -4.004 6.316 0.006 1 98 104 VAL A N 1
ATOM 829 C CA . VAL A 1 104 ? -3.42 6.777 1.262 1 98 104 VAL A CA 1
ATOM 830 C C . VAL A 1 104 ? -1.997 6.246 1.399 1 98 104 VAL A C 1
ATOM 832 O O . VAL A 1 104 ? -1.761 5.043 1.258 1 98 104 VAL A O 1
ATOM 835 N N . VAL A 1 105 ? -1.075 7.121 1.682 1 98 105 VAL A N 1
ATOM 836 C CA . VAL A 1 105 ? 0.333 6.766 1.824 1 98 105 VAL A CA 1
ATOM 837 C C . VAL A 1 105 ? 0.783 7.008 3.264 1 98 105 VAL A C 1
ATOM 839 O O . VAL A 1 105 ? 0.629 8.109 3.793 1 98 105 VAL A O 1
ATOM 842 N N . LEU A 1 106 ? 1.33 5.992 3.865 1 95.94 106 LEU A N 1
ATOM 843 C CA . LEU A 1 106 ? 1.771 6.059 5.254 1 95.94 106 LEU A CA 1
ATOM 844 C C . LEU A 1 106 ? 3.174 5.48 5.41 1 95.94 106 LEU A C 1
ATOM 846 O O . LEU A 1 106 ? 3.586 4.625 4.629 1 95.94 106 LEU A O 1
ATOM 850 N N . GLY A 1 107 ? 3.859 6.062 6.387 1 92 107 GLY A N 1
ATOM 851 C CA . GLY A 1 107 ? 5.102 5.438 6.812 1 92 107 GLY A CA 1
ATOM 852 C C . GLY A 1 107 ? 4.898 4.352 7.852 1 92 107 GLY A C 1
ATOM 853 O O . GLY A 1 107 ? 3.799 4.199 8.391 1 92 107 GLY A O 1
ATOM 854 N N . THR A 1 108 ? 6.016 3.592 8.125 1 77.31 108 THR A N 1
ATOM 855 C CA . THR A 1 108 ? 5.969 2.58 9.18 1 77.31 108 THR A CA 1
ATOM 856 C C . THR A 1 108 ? 6.34 3.184 10.531 1 77.31 108 THR A C 1
ATOM 858 O O . THR A 1 108 ? 7.047 4.191 10.586 1 77.31 108 THR A O 1
ATOM 861 N N . ARG A 1 109 ? 5.488 3.508 11.492 1 60.75 109 ARG A N 1
ATOM 862 C CA . ARG A 1 109 ? 5.953 4.02 12.781 1 60.75 109 ARG A CA 1
ATOM 863 C C . ARG A 1 109 ? 6.855 3.008 13.477 1 60.75 109 ARG A C 1
ATOM 865 O O . ARG A 1 109 ? 6.559 1.812 13.492 1 60.75 109 ARG A O 1
ATOM 872 N N . GLY A 1 110 ? 8.188 3.201 13.352 1 48.81 110 GLY A N 1
ATOM 873 C CA . GLY A 1 110 ? 8.961 2.467 14.344 1 48.81 110 GLY A CA 1
ATOM 874 C C . GLY A 1 110 ? 8.789 3.006 15.75 1 48.81 110 GLY A C 1
ATOM 875 O O . GLY A 1 110 ? 9.633 2.779 16.625 1 48.81 110 GLY A O 1
ATOM 876 N N . HIS A 1 111 ? 7.902 4.047 15.969 1 43.38 111 HIS A N 1
ATOM 877 C CA . HIS A 1 111 ? 8.391 4.434 17.281 1 43.38 111 HIS A CA 1
ATOM 878 C C . HIS A 1 111 ? 8.719 3.209 18.141 1 43.38 111 HIS A C 1
ATOM 880 O O . HIS A 1 111 ? 9.703 3.203 18.875 1 43.38 111 HIS A O 1
ATOM 886 N N . ARG A 1 112 ? 7.488 2.859 18.969 1 44.16 112 ARG A N 1
ATOM 887 C CA . ARG A 1 112 ? 7.852 1.947 20.047 1 44.16 112 ARG A CA 1
ATOM 888 C C . ARG A 1 112 ? 8.531 0.696 19.5 1 44.16 112 ARG A C 1
ATOM 890 O O . ARG A 1 112 ? 8.398 0.376 18.312 1 44.16 112 ARG A O 1
ATOM 897 N N . GLY A 1 113 ? 9.594 0.332 20.094 1 42.72 113 GLY A N 1
ATOM 898 C CA . GLY A 1 113 ? 10.664 -0.657 20.094 1 42.72 113 GLY A CA 1
ATOM 899 C C . GLY A 1 113 ? 10.297 -1.929 19.359 1 42.72 113 GLY A C 1
ATOM 900 O O . GLY A 1 113 ? 11.055 -2.902 19.375 1 42.72 113 GLY A O 1
ATOM 901 N N . LEU A 1 114 ? 8.977 -2.281 19.312 1 47.06 114 LEU A N 1
ATOM 902 C CA . LEU A 1 114 ? 9.156 -3.691 18.984 1 47.06 114 LEU A CA 1
ATOM 903 C C . LEU A 1 114 ? 9.562 -3.863 17.516 1 47.06 114 LEU A C 1
ATOM 905 O O . LEU A 1 114 ? 8.836 -3.451 16.609 1 47.06 114 LEU A O 1
ATOM 909 N N . LYS A 1 115 ? 10.75 -3.893 17.266 1 47.12 115 LYS A N 1
ATOM 910 C CA . LYS A 1 115 ? 11.555 -4.219 16.094 1 47.12 115 LYS A CA 1
ATOM 911 C C . LYS A 1 115 ? 10.758 -5.07 15.102 1 47.12 115 LYS A C 1
ATOM 913 O O . LYS A 1 115 ? 11.086 -5.117 13.914 1 47.12 115 LYS A O 1
ATOM 918 N N . LYS A 1 116 ? 9.531 -5.57 15.633 1 50.69 116 LYS A N 1
ATOM 919 C CA . LYS A 1 116 ? 8.977 -6.648 14.812 1 50.69 116 LYS A CA 1
ATOM 920 C C . LYS A 1 116 ? 7.711 -6.199 14.094 1 50.69 116 LYS A C 1
ATOM 922 O O . LYS A 1 116 ? 7.168 -6.934 13.266 1 50.69 116 LYS A O 1
ATOM 927 N N . VAL A 1 117 ? 7.215 -4.824 14.555 1 56.25 117 VAL A N 1
ATOM 928 C CA . VAL A 1 117 ? 5.902 -4.535 13.984 1 56.25 117 VAL A CA 1
ATOM 929 C C . VAL A 1 117 ? 6.055 -3.578 12.805 1 56.25 117 VAL A C 1
ATOM 931 O O . VAL A 1 117 ? 6.496 -2.438 12.969 1 56.25 117 VAL A O 1
ATOM 934 N N . PHE A 1 118 ? 6.074 -4.062 11.664 1 60.47 118 PHE A N 1
ATOM 935 C CA . PHE A 1 118 ? 6.309 -3.287 10.445 1 60.47 118 PHE A CA 1
ATOM 936 C C . PHE A 1 118 ? 5.043 -2.551 10.023 1 60.47 118 PHE A C 1
ATOM 938 O O . PHE A 1 118 ? 5.113 -1.549 9.305 1 60.47 118 PHE A O 1
ATOM 945 N N . LEU A 1 119 ? 3.951 -2.961 10.648 1 71.06 119 LEU A N 1
ATOM 946 C CA . LEU A 1 119 ? 2.77 -2.125 10.461 1 71.06 119 LEU A CA 1
ATOM 947 C C . LEU A 1 119 ? 2.422 -1.379 11.742 1 71.06 119 LEU A C 1
ATOM 949 O O . LEU A 1 119 ? 2.109 -2 12.758 1 71.06 119 LEU A O 1
ATOM 953 N N . GLY A 1 120 ? 2.656 -0.252 11.719 1 75.62 120 GLY A N 1
ATOM 954 C CA . GLY A 1 120 ? 2.338 0.533 12.898 1 75.62 120 GLY A CA 1
ATOM 955 C C . GLY A 1 120 ? 0.854 0.565 13.211 1 75.62 120 GLY A C 1
ATOM 956 O O . GLY A 1 120 ? 0.029 0.205 12.367 1 75.62 120 GLY A O 1
ATOM 957 N N . SER A 1 121 ? 0.61 0.869 14.352 1 81.38 121 SER A N 1
ATOM 958 C CA . SER A 1 121 ? -0.76 0.895 14.859 1 81.38 121 SER A CA 1
ATOM 959 C C . SER A 1 121 ? -1.635 1.829 14.023 1 81.38 121 SER A C 1
ATOM 961 O O . SER A 1 121 ? -2.793 1.518 13.75 1 81.38 121 SER A O 1
ATOM 963 N N . VAL A 1 122 ? -1.034 2.9 13.547 1 86.62 122 VAL A N 1
ATOM 964 C CA . VAL A 1 122 ? -1.818 3.859 12.773 1 86.62 122 VAL A CA 1
ATOM 965 C C . VAL A 1 122 ? -2.105 3.293 11.383 1 86.62 122 VAL A C 1
ATOM 967 O O . VAL A 1 122 ? -3.25 3.314 10.922 1 86.62 122 VAL A O 1
ATOM 970 N N . SER A 1 123 ? -1.067 2.814 10.75 1 88.06 123 SER A N 1
ATOM 971 C CA . SER A 1 123 ? -1.261 2.252 9.422 1 88.06 123 SER A CA 1
ATOM 972 C C . SER A 1 123 ? -2.264 1.104 9.445 1 88.06 123 SER A C 1
ATOM 974 O O . SER A 1 123 ? -3.111 0.994 8.562 1 88.06 123 SER A O 1
ATOM 976 N N . SER A 1 124 ? -2.174 0.288 10.453 1 84.44 124 SER A N 1
ATOM 977 C CA . SER A 1 124 ? -3.102 -0.831 10.594 1 84.44 124 SER A CA 1
ATOM 978 C C . SER A 1 124 ? -4.531 -0.342 10.805 1 84.44 124 SER A C 1
ATOM 980 O O . SER A 1 124 ? -5.461 -0.839 10.164 1 84.44 124 SER A O 1
ATOM 982 N N . ALA A 1 125 ? -4.684 0.597 11.672 1 87.94 125 ALA A N 1
ATOM 983 C CA . ALA A 1 125 ? -6.012 1.119 11.984 1 87.94 125 ALA A CA 1
ATOM 984 C C . ALA A 1 125 ? -6.613 1.836 10.773 1 87.94 125 ALA A C 1
ATOM 986 O O . ALA A 1 125 ? -7.805 1.694 10.492 1 87.94 125 ALA A O 1
ATOM 987 N N . VAL A 1 126 ? -5.824 2.566 10.055 1 91.62 126 VAL A N 1
ATOM 988 C CA . VAL A 1 126 ? -6.301 3.25 8.852 1 91.62 126 VAL A CA 1
ATOM 989 C C . VAL A 1 126 ? -6.73 2.223 7.809 1 91.62 126 VAL A C 1
ATOM 991 O O . VAL A 1 126 ? -7.773 2.375 7.172 1 91.62 126 VAL A O 1
ATOM 994 N N . ALA A 1 127 ? -5.902 1.23 7.629 1 87.06 127 ALA A N 1
ATOM 995 C CA . ALA A 1 127 ? -6.223 0.173 6.676 1 87.06 127 ALA A CA 1
ATOM 996 C C . ALA A 1 127 ? -7.574 -0.461 6.988 1 87.06 127 ALA A C 1
ATOM 998 O O . ALA A 1 127 ? -8.312 -0.843 6.078 1 87.06 127 ALA A O 1
ATOM 999 N N . GLU A 1 128 ? -7.855 -0.557 8.188 1 85.06 128 GLU A N 1
ATOM 1000 C CA . GLU A 1 128 ? -9.109 -1.152 8.633 1 85.06 128 GLU A CA 1
ATOM 1001 C C . GLU A 1 128 ? -10.281 -0.197 8.414 1 85.06 128 GLU A C 1
ATOM 1003 O O . GLU A 1 128 ? -11.391 -0.628 8.078 1 85.06 128 GLU A O 1
ATOM 1008 N N . ARG A 1 129 ? -10.047 1.028 8.508 1 89.06 129 ARG A N 1
ATOM 1009 C CA . ARG A 1 129 ? -11.133 2.004 8.562 1 89.06 129 ARG A CA 1
ATOM 1010 C C . ARG A 1 129 ? -11.477 2.523 7.172 1 89.06 129 ARG A C 1
ATOM 1012 O O . ARG A 1 129 ? -12.641 2.783 6.871 1 89.06 129 ARG A O 1
ATOM 1019 N N . THR A 1 130 ? -10.492 2.656 6.402 1 90.38 130 THR A N 1
ATOM 1020 C CA . THR A 1 130 ? -10.727 3.299 5.113 1 90.38 130 THR A CA 1
ATOM 1021 C C . THR A 1 130 ? -11.023 2.258 4.039 1 90.38 130 THR A C 1
ATOM 1023 O O . THR A 1 130 ? -10.547 1.122 4.117 1 90.38 130 THR A O 1
ATOM 1026 N N . LYS A 1 131 ? -11.734 2.627 3.043 1 88.25 131 LYS A N 1
ATOM 1027 C CA . LYS A 1 131 ? -11.984 1.793 1.871 1 88.25 131 LYS A CA 1
ATOM 1028 C C . LYS A 1 131 ? -10.977 2.086 0.759 1 88.25 131 LYS A C 1
ATOM 1030 O O . LYS A 1 131 ? -11.008 1.451 -0.296 1 88.25 131 LYS A O 1
ATOM 1035 N N . LYS A 1 132 ? -10.125 3.059 1.014 1 94.62 132 LYS A N 1
ATOM 1036 C CA . LYS A 1 132 ? -9.148 3.471 0.013 1 94.62 132 LYS A CA 1
ATOM 1037 C C . LYS A 1 132 ? -7.934 2.545 0.016 1 94.62 132 LYS A C 1
ATOM 1039 O O . LYS A 1 132 ? -7.52 2.062 1.071 1 94.62 132 LYS A O 1
ATOM 1044 N N . PRO A 1 133 ? -7.316 2.314 -1.123 1 96.06 133 PRO A N 1
ATOM 1045 C CA . PRO A 1 133 ? -6.027 1.624 -1.107 1 96.06 133 PRO A CA 1
ATOM 1046 C C . PRO A 1 133 ? -5.004 2.305 -0.197 1 96.06 133 PRO A C 1
ATOM 1048 O O . PRO A 1 133 ? -5.02 3.529 -0.053 1 96.06 133 PRO A O 1
ATOM 1051 N N . ILE A 1 134 ? -4.133 1.494 0.395 1 94.94 134 ILE A N 1
ATOM 1052 C CA . ILE A 1 134 ? -3.125 2.027 1.307 1 94.94 134 ILE A CA 1
ATOM 1053 C C . ILE A 1 134 ? -1.735 1.571 0.864 1 94.94 134 ILE A C 1
ATOM 1055 O O . ILE A 1 134 ? -1.53 0.396 0.555 1 94.94 134 ILE A O 1
ATOM 1059 N N . LEU A 1 135 ? -0.898 2.49 0.799 1 96.56 135 LEU A N 1
ATOM 1060 C CA . LEU A 1 135 ? 0.517 2.227 0.559 1 96.56 135 LEU A CA 1
ATOM 1061 C C . LEU A 1 135 ? 1.337 2.477 1.82 1 96.56 135 LEU A C 1
ATOM 1063 O O . LEU A 1 135 ? 1.334 3.584 2.359 1 96.56 135 LEU A O 1
ATOM 1067 N N . VAL A 1 136 ? 1.984 1.462 2.295 1 94.19 136 VAL A N 1
ATOM 1068 C CA . VAL A 1 136 ? 2.875 1.58 3.443 1 94.19 136 VAL A CA 1
ATOM 1069 C C . VAL A 1 136 ? 4.328 1.614 2.971 1 94.19 136 VAL A C 1
ATOM 1071 O O . VAL A 1 136 ? 4.82 0.642 2.396 1 94.19 136 VAL A O 1
ATOM 1074 N N . VAL A 1 137 ? 4.945 2.732 3.283 1 95.06 137 VAL A N 1
ATOM 1075 C CA . VAL A 1 137 ? 6.332 2.957 2.877 1 95.06 137 VAL A CA 1
ATOM 1076 C C . VAL A 1 137 ? 7.266 2.656 4.047 1 95.06 137 VAL A C 1
ATOM 1078 O O . VAL A 1 137 ? 6.98 3.018 5.188 1 95.06 137 VAL A O 1
ATOM 1081 N N . LYS A 1 138 ? 8.32 1.984 3.727 1 86.44 138 LYS A N 1
ATOM 1082 C CA . LYS A 1 138 ? 9.25 1.57 4.773 1 86.44 138 LYS A CA 1
ATOM 1083 C C . LYS A 1 138 ? 10.609 2.25 4.605 1 86.44 138 LYS A C 1
ATOM 1085 O O . LYS A 1 138 ? 10.984 2.621 3.492 1 86.44 138 LYS A O 1
ATOM 1090 N N . MET B 1 1 ? 9.914 5.191 -11.305 1 94.06 1 MET B N 1
ATOM 1091 C CA . MET B 1 1 ? 9.914 4.98 -9.859 1 94.06 1 MET B CA 1
ATOM 1092 C C . MET B 1 1 ? 9.914 3.494 -9.531 1 94.06 1 MET B C 1
ATOM 1094 O O . MET B 1 1 ? 10.812 3.008 -8.844 1 94.06 1 MET B O 1
ATOM 1098 N N . TYR B 1 2 ? 8.992 2.801 -9.992 1 97.31 2 TYR B N 1
ATOM 1099 C CA . TYR B 1 2 ? 8.977 1.356 -9.789 1 97.31 2 TYR B CA 1
ATOM 1100 C C . TYR B 1 2 ? 9.539 0.633 -11.008 1 97.31 2 TYR B C 1
ATOM 1102 O O . TYR B 1 2 ? 9.141 0.911 -12.141 1 97.31 2 TYR B O 1
ATOM 1110 N N . LYS B 1 3 ? 10.43 -0.302 -10.844 1 97.81 3 LYS B N 1
ATOM 1111 C CA . LYS B 1 3 ? 10.992 -1.1 -11.938 1 97.81 3 LYS B CA 1
ATOM 1112 C C . LYS B 1 3 ? 10.398 -2.508 -11.938 1 97.81 3 LYS B C 1
ATOM 1114 O O . LYS B 1 3 ? 10.289 -3.135 -13 1 97.81 3 LYS B O 1
ATOM 1119 N N . LYS B 1 4 ? 10.094 -2.992 -10.789 1 98.5 4 LYS B N 1
ATOM 1120 C CA . LYS B 1 4 ? 9.539 -4.332 -10.648 1 98.5 4 LYS B CA 1
ATOM 1121 C C . LYS B 1 4 ? 8.523 -4.391 -9.508 1 98.5 4 LYS B C 1
ATOM 1123 O O . LYS B 1 4 ? 8.805 -3.934 -8.398 1 98.5 4 LYS B O 1
ATOM 1128 N N . LEU B 1 5 ? 7.316 -4.922 -9.797 1 98.69 5 LEU B N 1
ATOM 1129 C CA . LEU B 1 5 ? 6.258 -5.102 -8.812 1 98.69 5 LEU B CA 1
ATOM 1130 C C . LEU B 1 5 ? 5.969 -6.582 -8.586 1 98.69 5 LEU B C 1
ATOM 1132 O O . LEU B 1 5 ? 6.152 -7.398 -9.484 1 98.69 5 LEU B O 1
ATOM 1136 N N . LEU B 1 6 ? 5.555 -6.852 -7.41 1 98.75 6 LEU B N 1
ATOM 1137 C CA . LEU B 1 6 ? 5.066 -8.188 -7.078 1 98.75 6 LEU B CA 1
ATOM 1138 C C . LEU B 1 6 ? 3.609 -8.133 -6.629 1 98.75 6 LEU B C 1
ATOM 1140 O O . LEU B 1 6 ? 3.246 -7.32 -5.781 1 98.75 6 LEU B O 1
ATOM 1144 N N . VAL B 1 7 ? 2.834 -9 -7.18 1 98.38 7 VAL B N 1
ATOM 1145 C CA . VAL B 1 7 ? 1.438 -9.086 -6.762 1 98.38 7 VAL B CA 1
ATOM 1146 C C . VAL B 1 7 ? 1.133 -10.492 -6.258 1 98.38 7 VAL B C 1
ATOM 1148 O O . VAL B 1 7 ? 1.514 -11.484 -6.887 1 98.38 7 VAL B O 1
ATOM 1151 N N . GLY B 1 8 ? 0.533 -10.57 -5.051 1 97.19 8 GLY B N 1
ATOM 1152 C CA . GLY B 1 8 ? -0.042 -11.828 -4.609 1 97.19 8 GLY B CA 1
ATOM 1153 C C . GLY B 1 8 ? -1.312 -12.203 -5.352 1 97.19 8 GLY B C 1
ATOM 1154 O O . GLY B 1 8 ? -2.23 -11.383 -5.465 1 97.19 8 GLY B O 1
ATOM 1155 N N . TYR B 1 9 ? -1.351 -13.422 -5.836 1 96.69 9 TYR B N 1
ATOM 1156 C CA . TYR B 1 9 ? -2.465 -13.82 -6.691 1 96.69 9 TYR B CA 1
ATOM 1157 C C . TYR B 1 9 ? -2.939 -15.227 -6.348 1 96.69 9 TYR B C 1
ATOM 1159 O O . TYR B 1 9 ? -2.143 -16.172 -6.309 1 96.69 9 TYR B O 1
ATOM 1167 N N . ASP B 1 10 ? -4.258 -15.359 -6.105 1 92.94 10 ASP B N 1
ATOM 1168 C CA . ASP B 1 10 ? -4.797 -16.688 -5.82 1 92.94 10 ASP B CA 1
ATOM 1169 C C . ASP B 1 10 ? -6.074 -16.938 -6.617 1 92.94 10 ASP B C 1
ATOM 1171 O O . ASP B 1 10 ? -6.809 -17.891 -6.336 1 92.94 10 ASP B O 1
ATOM 1175 N N . GLY B 1 11 ? -6.391 -16.016 -7.523 1 93.38 11 GLY B N 1
ATOM 1176 C CA . GLY B 1 11 ? -7.555 -16.172 -8.375 1 93.38 11 GLY B CA 1
ATOM 1177 C C . GLY B 1 11 ? -8.82 -15.578 -7.781 1 93.38 11 GLY B C 1
ATOM 1178 O O . GLY B 1 11 ? -9.859 -15.531 -8.438 1 93.38 11 GLY B O 1
ATOM 1179 N N . SER B 1 12 ? -8.766 -15.164 -6.465 1 91.44 12 SER B N 1
ATOM 1180 C CA . SER B 1 12 ? -9.922 -14.539 -5.832 1 91.44 12 SER B CA 1
ATOM 1181 C C . SER B 1 12 ? -10.211 -13.164 -6.426 1 91.44 12 SER B C 1
ATOM 1183 O O . SER B 1 12 ? -9.352 -12.586 -7.098 1 91.44 12 SER B O 1
ATOM 1185 N N . ASP B 1 13 ? -11.359 -12.617 -6.25 1 92.19 13 ASP B N 1
ATOM 1186 C CA . ASP B 1 13 ? -11.734 -11.297 -6.73 1 92.19 13 ASP B CA 1
ATOM 1187 C C . ASP B 1 13 ? -10.805 -10.219 -6.16 1 92.19 13 ASP B C 1
ATOM 1189 O O . ASP B 1 13 ? -10.445 -9.266 -6.859 1 92.19 13 ASP B O 1
ATOM 1193 N N . ASN B 1 14 ? -10.367 -10.445 -4.918 1 92.25 14 ASN B N 1
ATOM 1194 C CA . ASN B 1 14 ? -9.461 -9.484 -4.289 1 92.25 14 ASN B CA 1
ATOM 1195 C C . ASN B 1 14 ? -8.086 -9.484 -4.953 1 92.25 14 ASN B C 1
ATOM 1197 O O . ASN B 1 14 ? -7.496 -8.422 -5.168 1 92.25 14 ASN B O 1
ATOM 1201 N N . SER B 1 15 ? -7.613 -10.711 -5.25 1 94.88 15 SER B N 1
ATOM 1202 C CA . SER B 1 15 ? -6.301 -10.781 -5.887 1 94.88 15 SER B CA 1
ATOM 1203 C C . SER B 1 15 ? -6.363 -10.281 -7.328 1 94.88 15 SER B C 1
ATOM 1205 O O . SER B 1 15 ? -5.398 -9.711 -7.836 1 94.88 15 SER B O 1
ATOM 1207 N N . LYS B 1 16 ? -7.512 -10.43 -7.957 1 95.69 16 LYS B N 1
ATOM 1208 C CA . LYS B 1 16 ? -7.695 -9.906 -9.305 1 95.69 16 LYS B CA 1
ATOM 1209 C C . LYS B 1 16 ? -7.715 -8.383 -9.305 1 95.69 16 LYS B C 1
ATOM 1211 O O . LYS B 1 16 ? -7.156 -7.746 -10.203 1 95.69 16 LYS B O 1
ATOM 1216 N N . ARG B 1 17 ? -8.344 -7.816 -8.344 1 95.56 17 ARG B N 1
ATOM 1217 C CA . ARG B 1 17 ? -8.328 -6.363 -8.211 1 95.56 17 ARG B CA 1
ATOM 1218 C C . ARG B 1 17 ? -6.914 -5.848 -7.984 1 95.56 17 ARG B C 1
ATOM 1220 O O . ARG B 1 17 ? -6.52 -4.832 -8.562 1 95.56 17 ARG B O 1
ATOM 1227 N N . ALA B 1 18 ? -6.219 -6.586 -7.121 1 97.06 18 ALA B N 1
ATOM 1228 C CA . ALA B 1 18 ? -4.828 -6.223 -6.879 1 97.06 18 ALA B CA 1
ATOM 1229 C C . ALA B 1 18 ? -4.004 -6.309 -8.156 1 97.06 18 ALA B C 1
ATOM 1231 O O . ALA B 1 18 ? -3.191 -5.426 -8.445 1 97.06 18 ALA B O 1
ATOM 1232 N N . LEU B 1 19 ? -4.215 -7.344 -8.891 1 98.06 19 LEU B N 1
ATOM 1233 C CA . LEU B 1 19 ? -3.494 -7.531 -10.148 1 98.06 19 LEU B CA 1
ATOM 1234 C C . LEU B 1 19 ? -3.805 -6.406 -11.125 1 98.06 19 LEU B C 1
ATOM 1236 O O . LEU B 1 19 ? -2.898 -5.852 -11.75 1 98.06 19 LEU B O 1
ATOM 1240 N N . GLN B 1 20 ? -5.043 -6.043 -11.273 1 97.62 20 GLN B N 1
ATOM 1241 C CA . GLN B 1 20 ? -5.426 -4.965 -12.18 1 97.62 20 GLN B CA 1
ATOM 1242 C C . GLN B 1 20 ? -4.777 -3.645 -11.766 1 97.62 20 GLN B C 1
ATOM 1244 O O . GLN B 1 20 ? -4.309 -2.887 -12.617 1 97.62 20 GLN B O 1
ATOM 1249 N N . HIS B 1 21 ? -4.801 -3.408 -10.508 1 98.19 21 HIS B N 1
ATOM 1250 C CA . HIS B 1 21 ? -4.148 -2.209 -9.992 1 98.19 21 HIS B CA 1
ATOM 1251 C C . HIS B 1 21 ? -2.658 -2.211 -10.312 1 98.19 21 HIS B C 1
ATOM 1253 O O . HIS B 1 21 ? -2.115 -1.206 -10.773 1 98.19 21 HIS B O 1
ATOM 1259 N N . ALA B 1 22 ? -2.043 -3.33 -10.078 1 98.5 22 ALA B N 1
ATOM 1260 C CA . ALA B 1 22 ? -0.613 -3.488 -10.336 1 98.5 22 ALA B CA 1
ATOM 1261 C C . ALA B 1 22 ? -0.295 -3.311 -11.82 1 98.5 22 ALA B C 1
ATOM 1263 O O . ALA B 1 22 ? 0.75 -2.762 -12.172 1 98.5 22 ALA B O 1
ATOM 1264 N N . ILE B 1 23 ? -1.172 -3.758 -12.656 1 98.44 23 ILE B N 1
ATOM 1265 C CA . ILE B 1 23 ? -0.989 -3.629 -14.102 1 98.44 23 ILE B CA 1
ATOM 1266 C C . ILE B 1 23 ? -0.982 -2.152 -14.492 1 98.44 23 ILE B C 1
ATOM 1268 O O . ILE B 1 23 ? -0.127 -1.711 -15.258 1 98.44 23 ILE B O 1
ATOM 1272 N N . GLN B 1 24 ? -1.904 -1.384 -13.969 1 98.06 24 GLN B N 1
ATOM 1273 C CA . GLN B 1 24 ? -1.95 0.046 -14.258 1 98.06 24 GLN B CA 1
ATOM 1274 C C . GLN B 1 24 ? -0.668 0.739 -13.805 1 98.06 24 GLN B C 1
ATOM 1276 O O . GLN B 1 24 ? -0.12 1.575 -14.523 1 98.06 24 GLN B O 1
ATOM 1281 N N . LEU B 1 25 ? -0.211 0.336 -12.656 1 98 25 LEU B N 1
ATOM 1282 C CA . LEU B 1 25 ? 1.042 0.893 -12.156 1 98 25 LEU B CA 1
ATOM 1283 C C . LEU B 1 25 ? 2.209 0.489 -13.047 1 98 25 LEU B C 1
ATOM 1285 O O . LEU B 1 25 ? 3.064 1.316 -13.375 1 98 25 LEU B O 1
ATOM 1289 N N . ALA B 1 26 ? 2.215 -0.753 -13.406 1 97.69 26 ALA B N 1
ATOM 1290 C CA . ALA B 1 26 ? 3.305 -1.259 -14.234 1 97.69 26 ALA B CA 1
ATOM 1291 C C . ALA B 1 26 ? 3.352 -0.534 -15.578 1 97.69 26 ALA B C 1
ATOM 1293 O O . ALA B 1 26 ? 4.434 -0.208 -16.078 1 97.69 26 ALA B O 1
ATOM 1294 N N . LYS B 1 27 ? 2.234 -0.274 -16.125 1 97 27 LYS B N 1
ATOM 1295 C CA . LYS B 1 27 ? 2.164 0.448 -17.406 1 97 27 LYS B CA 1
ATOM 1296 C C . LYS B 1 27 ? 2.727 1.859 -17.266 1 97 27 LYS B C 1
ATOM 1298 O O . LYS B 1 27 ? 3.533 2.297 -18.078 1 97 27 LYS B O 1
ATOM 1303 N N . LEU B 1 28 ? 2.314 2.48 -16.234 1 96.12 28 LEU B N 1
ATOM 1304 C CA . LEU B 1 28 ? 2.717 3.867 -16.031 1 96.12 28 LEU B CA 1
ATOM 1305 C C . LEU B 1 28 ? 4.215 3.963 -15.758 1 96.12 28 LEU B C 1
ATOM 1307 O O . LEU B 1 28 ? 4.859 4.938 -16.141 1 96.12 28 LEU B O 1
ATOM 1311 N N . HIS B 1 29 ? 4.742 2.951 -15.156 1 96.56 29 HIS B N 1
ATOM 1312 C CA . HIS B 1 29 ? 6.141 2.986 -14.734 1 96.56 29 HIS B CA 1
ATOM 1313 C C . HIS B 1 29 ? 7.027 2.217 -15.711 1 96.56 29 HIS B C 1
ATOM 1315 O O . HIS B 1 29 ? 8.25 2.168 -15.539 1 96.56 29 HIS B O 1
ATOM 1321 N N . SER B 1 30 ? 6.371 1.569 -16.734 1 96.12 30 SER B N 1
ATOM 1322 C CA . SER B 1 30 ? 7.102 0.635 -17.578 1 96.12 30 SER B CA 1
ATOM 1323 C C . SER B 1 30 ? 7.84 -0.409 -16.75 1 96.12 30 SER B C 1
ATOM 1325 O O . SER B 1 30 ? 9.016 -0.683 -17 1 96.12 30 SER B O 1
ATOM 1327 N N . ALA B 1 31 ? 7.195 -0.893 -15.758 1 97 31 ALA B N 1
ATOM 1328 C CA . ALA B 1 31 ? 7.773 -1.826 -14.797 1 97 31 ALA B CA 1
ATOM 1329 C C . ALA B 1 31 ? 7.445 -3.27 -15.164 1 97 31 ALA B C 1
ATOM 1331 O O . ALA B 1 31 ? 6.445 -3.533 -15.836 1 97 31 ALA B O 1
ATOM 1332 N N . LYS B 1 32 ? 8.25 -4.184 -14.711 1 97.25 32 LYS B N 1
ATOM 1333 C CA . LYS B 1 32 ? 7.938 -5.605 -14.773 1 97.25 32 LYS B CA 1
ATOM 1334 C C . LYS B 1 32 ? 6.984 -6.008 -13.648 1 97.25 32 LYS B C 1
ATOM 1336 O O . LYS B 1 32 ? 7.004 -5.41 -12.57 1 97.25 32 LYS B O 1
ATOM 1341 N N . LEU B 1 33 ? 6.195 -6.98 -13.953 1 98.44 33 LEU B N 1
ATOM 1342 C CA . LEU B 1 33 ? 5.23 -7.457 -12.969 1 98.44 33 LEU B CA 1
ATOM 1343 C C . LEU B 1 33 ? 5.387 -8.953 -12.727 1 98.44 33 LEU B C 1
ATOM 1345 O O . LEU B 1 33 ? 5.488 -9.734 -13.68 1 98.44 33 LEU B O 1
ATOM 1349 N N . VAL B 1 34 ? 5.504 -9.328 -11.484 1 98.69 34 VAL B N 1
ATOM 1350 C CA . VAL B 1 34 ? 5.516 -10.727 -11.078 1 98.69 34 VAL B CA 1
ATOM 1351 C C . VAL B 1 34 ? 4.242 -11.055 -10.305 1 98.69 34 VAL B C 1
ATOM 1353 O O . VAL B 1 34 ? 3.938 -10.406 -9.297 1 98.69 34 VAL B O 1
ATOM 1356 N N . ALA B 1 35 ? 3.496 -11.961 -10.797 1 98.62 35 ALA B N 1
ATOM 1357 C CA . ALA B 1 35 ? 2.375 -12.516 -10.047 1 98.62 35 ALA B CA 1
ATOM 1358 C C . ALA B 1 35 ? 2.768 -13.82 -9.359 1 98.62 35 ALA B C 1
ATOM 1360 O O . ALA B 1 35 ? 3.293 -14.734 -10.008 1 98.62 35 ALA B O 1
ATOM 1361 N N . VAL B 1 36 ? 2.475 -13.891 -8.07 1 98.31 36 VAL B N 1
ATOM 1362 C CA . VAL B 1 36 ? 2.918 -15.07 -7.344 1 98.31 36 VAL B CA 1
ATOM 1363 C C . VAL B 1 36 ? 1.725 -15.734 -6.66 1 98.31 36 VAL B C 1
ATOM 1365 O O . VAL B 1 36 ? 0.87 -15.055 -6.09 1 98.31 36 VAL B O 1
ATOM 1368 N N . GLU B 1 37 ? 1.678 -17 -6.766 1 97 37 GLU B N 1
ATOM 1369 C CA . GLU B 1 37 ? 0.693 -17.828 -6.07 1 97 37 GLU B CA 1
ATOM 1370 C C . GLU B 1 37 ? 1.369 -18.797 -5.105 1 97 37 GLU B C 1
ATOM 1372 O O . GLU B 1 37 ? 2.326 -19.484 -5.473 1 97 37 GLU B O 1
ATOM 1377 N N . ALA B 1 38 ? 0.856 -18.797 -3.893 1 95.69 38 ALA B N 1
ATOM 1378 C CA . ALA B 1 38 ? 1.34 -19.719 -2.877 1 95.69 38 ALA B CA 1
ATOM 1379 C C . ALA B 1 38 ? 0.452 -20.969 -2.803 1 95.69 38 ALA B C 1
ATOM 1381 O O . ALA B 1 38 ? -0.777 -20.859 -2.799 1 95.69 38 ALA B O 1
ATOM 1382 N N . ILE B 1 39 ? 1.012 -22.031 -2.791 1 91.5 39 ILE B N 1
ATOM 1383 C CA . ILE B 1 39 ? 0.315 -23.297 -2.604 1 91.5 39 ILE B CA 1
ATOM 1384 C C . ILE B 1 39 ? 0.617 -23.859 -1.214 1 91.5 39 ILE B C 1
ATOM 1386 O O . ILE B 1 39 ? 1.719 -24.344 -0.96 1 91.5 39 ILE B O 1
ATOM 1390 N N . ASP B 1 40 ? -0.317 -23.656 -0.326 1 81.19 40 ASP B N 1
ATOM 1391 C CA . ASP B 1 40 ? -0.122 -24.141 1.038 1 81.19 40 ASP B CA 1
ATOM 1392 C C . ASP B 1 40 ? -0.534 -25.594 1.171 1 81.19 40 ASP B C 1
ATOM 1394 O O . ASP B 1 40 ? -1.724 -25.922 1.129 1 81.19 40 ASP B O 1
ATOM 1398 N N . MET B 1 41 ? 0.336 -26.562 0.937 1 67.69 41 MET B N 1
ATOM 1399 C CA . MET B 1 41 ? 0.032 -28 0.946 1 67.69 41 MET B CA 1
ATOM 1400 C C . MET B 1 41 ? -0.119 -28.516 2.375 1 67.69 41 MET B C 1
ATOM 1402 O O . MET B 1 41 ? -0.58 -29.625 2.588 1 67.69 41 MET B O 1
ATOM 1406 N N . ASP B 1 42 ? 0.442 -27.953 3.381 1 58.12 42 ASP B N 1
ATOM 1407 C CA . ASP B 1 42 ? 0.463 -28.609 4.684 1 58.12 42 ASP B CA 1
ATOM 1408 C C . ASP B 1 42 ? -0.939 -29.047 5.098 1 58.12 42 ASP B C 1
ATOM 1410 O O . ASP B 1 42 ? -1.093 -29.938 5.93 1 58.12 42 ASP B O 1
ATOM 1414 N N . HIS B 1 43 ? -1.952 -28.469 4.641 1 52.72 43 HIS B N 1
ATOM 1415 C CA . HIS B 1 43 ? -3.178 -29.047 5.184 1 52.72 43 HIS B CA 1
ATOM 1416 C C . HIS B 1 43 ? -3.49 -30.391 4.539 1 52.72 43 HIS B C 1
ATOM 1418 O O . HIS B 1 43 ? -4.41 -31.094 4.965 1 52.72 43 HIS B O 1
ATOM 1424 N N . PHE B 1 44 ? -2.76 -30.719 3.428 1 48.69 44 PHE B N 1
ATOM 1425 C CA . PHE B 1 44 ? -3.248 -31.891 2.709 1 48.69 44 PHE B CA 1
ATOM 1426 C C . PHE B 1 44 ? -2.521 -33.156 3.166 1 48.69 44 PHE B C 1
ATOM 1428 O O . PHE B 1 44 ? -2.684 -34.219 2.57 1 48.69 44 PHE B O 1
ATOM 1435 N N . VAL B 1 45 ? -1.663 -33.094 4.094 1 46.78 45 VAL B N 1
ATOM 1436 C CA . VAL B 1 45 ? -0.884 -34.312 4.336 1 46.78 45 VAL B CA 1
ATOM 1437 C C . VAL B 1 45 ? -1.794 -35.438 4.867 1 46.78 45 VAL B C 1
ATOM 1439 O O . VAL B 1 45 ? -1.316 -36.438 5.348 1 46.78 45 VAL B O 1
ATOM 1442 N N . LEU B 1 46 ? -3.055 -35.281 5.008 1 44.41 46 LEU B N 1
ATOM 1443 C CA . LEU B 1 46 ? -3.578 -36.562 5.441 1 44.41 46 LEU B CA 1
ATOM 1444 C C . LEU B 1 46 ? -3.5 -37.594 4.312 1 44.41 46 LEU B C 1
ATOM 1446 O O . LEU B 1 46 ? -3.578 -37.25 3.135 1 44.41 46 LEU B O 1
ATOM 1450 N N . GLU B 1 47 ? -3.367 -39 4.469 1 46.41 47 GLU B N 1
ATOM 1451 C CA . GLU B 1 47 ? -3.016 -40.219 3.74 1 46.41 47 GLU B CA 1
ATOM 1452 C C . GLU B 1 47 ? -3.623 -40.219 2.34 1 46.41 47 GLU B C 1
ATOM 1454 O O . GLU B 1 47 ? -2.934 -40.5 1.358 1 46.41 47 GLU B O 1
ATOM 1459 N N . GLY B 1 48 ? -4.883 -40.719 2.139 1 47.38 48 GLY B N 1
ATOM 1460 C CA . GLY B 1 48 ? -5.648 -41.188 0.989 1 47.38 48 GLY B CA 1
ATOM 1461 C C . GLY B 1 48 ? -5.941 -40.094 -0.008 1 47.38 48 GLY B C 1
ATOM 1462 O O . GLY B 1 48 ? -6.305 -40.344 -1.154 1 47.38 48 GLY B O 1
ATOM 1463 N N . TYR B 1 49 ? -6.164 -38.781 0.32 1 48.16 49 TYR B N 1
ATOM 1464 C CA . TYR B 1 49 ? -6.719 -37.625 -0.387 1 48.16 49 TYR B CA 1
ATOM 1465 C C . TYR B 1 49 ? -5.641 -36.906 -1.173 1 48.16 49 TYR B C 1
ATOM 1467 O O . TYR B 1 49 ? -5.859 -35.781 -1.654 1 48.16 49 TYR B O 1
ATOM 1475 N N . TYR B 1 50 ? -4.477 -37.5 -1.332 1 51.97 50 TYR B N 1
ATOM 1476 C CA . TYR B 1 50 ? -3.238 -36.906 -1.812 1 51.97 50 TYR B CA 1
ATOM 1477 C C . TYR B 1 50 ? -3.297 -36.656 -3.314 1 51.97 50 TYR B C 1
ATOM 1479 O O . TYR B 1 50 ? -2.898 -35.594 -3.793 1 51.97 50 TYR B O 1
ATOM 1487 N N . ARG B 1 51 ? -3.686 -37.781 -3.984 1 56.88 51 ARG B N 1
ATOM 1488 C CA . ARG B 1 51 ? -3.596 -37.688 -5.438 1 56.88 51 ARG B CA 1
ATOM 1489 C C . ARG B 1 51 ? -4.555 -36.656 -5.988 1 56.88 51 ARG B C 1
ATOM 1491 O O . ARG B 1 51 ? -4.211 -35.906 -6.91 1 56.88 51 ARG B O 1
ATOM 1498 N N . GLU B 1 52 ? -5.801 -36.688 -5.523 1 57.31 52 GLU B N 1
ATOM 1499 C CA . GLU B 1 52 ? -6.84 -35.812 -6.008 1 57.31 52 GLU B CA 1
ATOM 1500 C C . GLU B 1 52 ? -6.473 -34.344 -5.75 1 57.31 52 GLU B C 1
ATOM 1502 O O . GLU B 1 52 ? -6.715 -33.469 -6.594 1 57.31 52 GLU B O 1
ATOM 1507 N N . ASP B 1 53 ? -5.555 -34.156 -4.719 1 69.62 53 ASP B N 1
ATOM 1508 C CA . ASP B 1 53 ? -5.219 -32.812 -4.348 1 69.62 53 ASP B CA 1
ATOM 1509 C C . ASP B 1 53 ? -4.137 -32.219 -5.266 1 69.62 53 ASP B C 1
ATOM 1511 O O . ASP B 1 53 ? -4.211 -31.078 -5.68 1 69.62 53 ASP B O 1
ATOM 1515 N N . HIS B 1 54 ? -3.443 -33.25 -5.816 1 78.44 54 HIS B N 1
ATOM 1516 C CA . HIS B 1 54 ? -2.369 -32.781 -6.691 1 78.44 54 HIS B CA 1
ATOM 1517 C C . HIS B 1 54 ? -2.902 -32.438 -8.07 1 78.44 54 HIS B C 1
ATOM 1519 O O . HIS B 1 54 ? -2.443 -31.453 -8.68 1 78.44 54 HIS B O 1
ATOM 1525 N N . VAL B 1 55 ? -3.816 -33.281 -8.469 1 81.06 55 VAL B N 1
ATOM 1526 C CA . VAL B 1 55 ? -4.41 -33.031 -9.781 1 81.06 55 VAL B CA 1
ATOM 1527 C C . VAL B 1 55 ? -5.176 -31.703 -9.734 1 81.06 55 VAL B C 1
ATOM 1529 O O . VAL B 1 55 ? -5.062 -30.875 -10.648 1 81.06 55 VAL B O 1
ATOM 1532 N N . LYS B 1 56 ? -5.867 -31.516 -8.727 1 85.88 56 LYS B N 1
ATOM 1533 C CA . LYS B 1 56 ? -6.641 -30.281 -8.578 1 85.88 56 LYS B CA 1
ATOM 1534 C C . LYS B 1 56 ? -5.73 -29.062 -8.492 1 85.88 56 LYS B C 1
ATOM 1536 O O . LYS B 1 56 ? -6.027 -28.016 -9.07 1 85.88 56 LYS B O 1
ATOM 1541 N N . ILE B 1 57 ? -4.676 -29.219 -7.828 1 88 57 ILE B N 1
ATOM 1542 C CA . ILE B 1 57 ? -3.713 -28.141 -7.688 1 88 57 ILE B CA 1
ATOM 1543 C C . ILE B 1 57 ? -3.072 -27.844 -9.039 1 88 57 ILE B C 1
ATOM 1545 O O . ILE B 1 57 ? -2.939 -26.672 -9.422 1 88 57 ILE B O 1
ATOM 1549 N N . ARG B 1 58 ? -2.711 -28.875 -9.719 1 89 58 ARG B N 1
ATOM 1550 C CA . ARG B 1 58 ? -2.102 -28.703 -11.031 1 89 58 ARG B CA 1
ATOM 1551 C C . ARG B 1 58 ? -3.064 -28.016 -12 1 89 58 ARG B C 1
ATOM 1553 O O . ARG B 1 58 ? -2.658 -27.156 -12.781 1 89 58 ARG B O 1
ATOM 1560 N N . GLU B 1 59 ? -4.254 -28.484 -11.953 1 91.75 59 GLU B N 1
ATOM 1561 C CA . GLU B 1 59 ? -5.27 -27.875 -12.805 1 91.75 59 GLU B CA 1
ATOM 1562 C C . GLU B 1 59 ? -5.469 -26.406 -12.461 1 91.75 59 GLU B C 1
ATOM 1564 O O . GLU B 1 59 ? -5.598 -25.562 -13.359 1 91.75 59 GLU B O 1
ATOM 1569 N N . ARG B 1 60 ? -5.496 -26.094 -11.25 1 91.94 60 ARG B N 1
ATOM 1570 C CA . ARG B 1 60 ? -5.648 -24.703 -10.805 1 91.94 60 ARG B CA 1
ATOM 1571 C C . ARG B 1 60 ? -4.48 -23.844 -11.273 1 91.94 60 ARG B C 1
ATOM 1573 O O . ARG B 1 60 ? -4.684 -22.75 -11.812 1 91.94 60 ARG B O 1
ATOM 1580 N N . ILE B 1 61 ? -3.34 -24.375 -11.094 1 92.5 61 ILE B N 1
ATOM 1581 C CA . ILE B 1 61 ? -2.141 -23.641 -11.492 1 92.5 61 ILE B CA 1
ATOM 1582 C C . ILE B 1 61 ? -2.158 -23.406 -13 1 92.5 61 ILE B C 1
ATOM 1584 O O . ILE B 1 61 ? -1.819 -22.312 -13.469 1 92.5 61 ILE B O 1
ATOM 1588 N N . SER B 1 62 ? -2.543 -24.453 -13.703 1 94.5 62 SER B N 1
ATOM 1589 C CA . SER B 1 62 ? -2.635 -24.328 -15.156 1 94.5 62 SER B CA 1
ATOM 1590 C C . SER B 1 62 ? -3.65 -23.266 -15.555 1 94.5 62 SER B C 1
ATOM 1592 O O . SER B 1 62 ? -3.385 -22.438 -16.438 1 94.5 62 SER B O 1
ATOM 1594 N N . THR B 1 63 ? -4.742 -23.266 -14.922 1 96.12 63 THR B N 1
ATOM 1595 C CA . THR B 1 63 ? -5.793 -22.281 -15.195 1 96.12 63 THR B CA 1
ATOM 1596 C C . THR B 1 63 ? -5.309 -20.875 -14.898 1 96.12 63 THR B C 1
ATOM 1598 O O . THR B 1 63 ? -5.473 -19.969 -15.719 1 96.12 63 THR B O 1
ATOM 1601 N N . HIS B 1 64 ? -4.676 -20.688 -13.734 1 96.25 64 HIS B N 1
ATOM 1602 C CA . HIS B 1 64 ? -4.18 -19.375 -13.359 1 96.25 64 HIS B CA 1
ATOM 1603 C C . HIS B 1 64 ? -3.061 -18.922 -14.297 1 96.25 64 HIS B C 1
ATOM 1605 O O . HIS B 1 64 ? -2.963 -17.734 -14.625 1 96.25 64 HIS B O 1
ATOM 1611 N N . THR B 1 65 ? -2.24 -19.859 -14.727 1 95.88 65 THR B N 1
ATOM 1612 C CA . THR B 1 65 ? -1.172 -19.547 -15.664 1 95.88 65 THR B CA 1
ATOM 1613 C C . THR B 1 65 ? -1.745 -19 -16.969 1 95.88 65 THR B C 1
ATOM 1615 O O . THR B 1 65 ? -1.296 -17.953 -17.469 1 95.88 65 THR B O 1
ATOM 1618 N N . GLN B 1 66 ? -2.73 -19.641 -17.469 1 96.69 66 GLN B N 1
ATOM 1619 C CA . GLN B 1 66 ? -3.352 -19.219 -18.719 1 96.69 66 GLN B CA 1
ATOM 1620 C C . GLN B 1 66 ? -4.07 -17.875 -18.547 1 96.69 66 GLN B C 1
ATOM 1622 O O . GLN B 1 66 ? -4.027 -17.031 -19.438 1 96.69 66 GLN B O 1
ATOM 1627 N N . GLU B 1 67 ? -4.684 -17.734 -17.453 1 97.25 67 GLU B N 1
ATOM 1628 C CA . GLU B 1 67 ? -5.375 -16.484 -17.156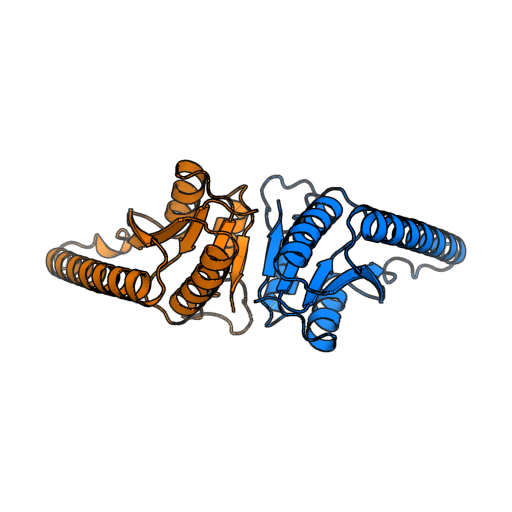 1 97.25 67 GLU B CA 1
ATOM 1629 C C . GLU B 1 67 ? -4.398 -15.312 -17.125 1 97.25 67 GLU B C 1
ATOM 1631 O O . GLU B 1 67 ? -4.648 -14.273 -17.734 1 97.25 67 GLU B O 1
ATOM 1636 N N . ILE B 1 68 ? -3.287 -15.477 -16.469 1 96.88 68 ILE B N 1
ATOM 1637 C CA . ILE B 1 68 ? -2.299 -14.414 -16.312 1 96.88 68 ILE B CA 1
ATOM 1638 C C . ILE B 1 68 ? -1.66 -14.109 -17.672 1 96.88 68 ILE B C 1
ATOM 1640 O O . ILE B 1 68 ? -1.41 -12.953 -18 1 96.88 68 ILE B O 1
ATOM 1644 N N . LYS B 1 69 ? -1.45 -15.172 -18.422 1 95.94 69 LYS B N 1
ATOM 1645 C CA . LYS B 1 69 ? -0.915 -14.977 -19.766 1 95.94 69 LYS B CA 1
ATOM 1646 C C . LYS B 1 69 ? -1.864 -14.141 -20.625 1 95.94 69 LYS B C 1
ATOM 1648 O O . LYS B 1 69 ? -1.433 -13.219 -21.328 1 95.94 69 LYS B O 1
ATOM 1653 N N . ARG B 1 70 ? -3.107 -14.477 -20.594 1 96.94 70 ARG B N 1
ATOM 1654 C CA . ARG B 1 70 ? -4.121 -13.734 -21.328 1 96.94 70 ARG B CA 1
ATOM 1655 C C . ARG B 1 70 ? -4.176 -12.281 -20.891 1 96.94 70 ARG B C 1
ATOM 1657 O O . ARG B 1 70 ? -4.184 -11.367 -21.719 1 96.94 70 ARG B O 1
ATOM 1664 N N . ILE B 1 71 ? -4.176 -12.07 -19.594 1 96.62 71 ILE B N 1
ATOM 1665 C CA . ILE B 1 71 ? -4.238 -10.727 -19.031 1 96.62 71 ILE B CA 1
ATOM 1666 C C . ILE B 1 71 ? -3.008 -9.93 -19.453 1 96.62 71 ILE B C 1
ATOM 1668 O O . ILE B 1 71 ? -3.115 -8.75 -19.797 1 96.62 71 ILE B O 1
ATOM 1672 N N . SER B 1 72 ? -1.861 -10.594 -19.391 1 95.5 72 SER B N 1
ATOM 1673 C CA . SER B 1 72 ? -0.611 -9.969 -19.812 1 95.5 72 SER B CA 1
ATOM 1674 C C . SER B 1 72 ? -0.699 -9.477 -21.25 1 95.5 72 SER B C 1
ATOM 1676 O O . SER B 1 72 ? -0.372 -8.32 -21.547 1 95.5 72 SER B O 1
ATOM 1678 N N . GLN B 1 73 ? -1.197 -10.32 -22.125 1 95.5 73 GLN B N 1
ATOM 1679 C CA . GLN B 1 73 ? -1.312 -10 -23.531 1 95.5 73 GLN B CA 1
ATOM 1680 C C . GLN B 1 73 ? -2.334 -8.891 -23.766 1 95.5 73 GLN B C 1
ATOM 1682 O O . GLN B 1 73 ? -2.068 -7.938 -24.5 1 95.5 73 GLN B O 1
ATOM 1687 N N . GLU B 1 74 ? -3.41 -8.984 -23.141 1 96.94 74 GLU B N 1
ATOM 1688 C CA . GLU B 1 74 ? -4.5 -8.031 -23.312 1 96.94 74 GLU B CA 1
ATOM 1689 C C . GLU B 1 74 ? -4.09 -6.637 -22.859 1 96.94 74 GLU B C 1
ATOM 1691 O O . GLU B 1 74 ? -4.574 -5.637 -23.391 1 96.94 74 GLU B O 1
ATOM 1696 N N . ASN B 1 75 ? -3.17 -6.617 -21.906 1 96.69 75 ASN B N 1
ATOM 1697 C CA . ASN B 1 75 ? -2.816 -5.328 -21.328 1 96.69 75 ASN B CA 1
ATOM 1698 C C . ASN B 1 75 ? -1.46 -4.84 -21.828 1 96.69 75 ASN B C 1
ATOM 1700 O O . ASN B 1 75 ? -1.056 -3.711 -21.531 1 96.69 75 ASN B O 1
ATOM 1704 N N . GLY B 1 76 ? -0.726 -5.707 -22.516 1 95 76 GLY B N 1
ATOM 1705 C CA . GLY B 1 76 ? 0.586 -5.328 -23.016 1 95 76 GLY B CA 1
ATOM 1706 C C . GLY B 1 76 ? 1.62 -5.168 -21.922 1 95 76 GLY B C 1
ATOM 1707 O O . GLY B 1 76 ? 2.471 -4.277 -21.984 1 95 76 GLY B O 1
ATOM 1708 N N . VAL B 1 77 ? 1.462 -5.809 -20.844 1 94.81 77 VAL B N 1
ATOM 1709 C CA . VAL B 1 77 ? 2.4 -5.801 -19.734 1 94.81 77 VAL B CA 1
ATOM 1710 C C . VAL B 1 77 ? 3 -7.195 -19.547 1 94.81 77 VAL B C 1
ATOM 1712 O O . VAL B 1 77 ? 2.279 -8.195 -19.578 1 94.81 77 VAL B O 1
ATOM 1715 N N . ASP B 1 78 ? 4.23 -7.258 -19.453 1 90.75 78 ASP B N 1
ATOM 1716 C CA . ASP B 1 78 ? 4.887 -8.539 -19.203 1 90.75 78 ASP B CA 1
ATOM 1717 C C . ASP B 1 78 ? 4.664 -8.992 -17.766 1 90.75 78 ASP B C 1
ATOM 1719 O O . ASP B 1 78 ? 5.176 -8.383 -16.828 1 90.75 78 ASP B O 1
ATOM 1723 N N . ILE B 1 79 ? 3.924 -10.023 -17.594 1 97.81 79 ILE B N 1
ATOM 1724 C CA . ILE B 1 79 ? 3.65 -10.555 -16.266 1 97.81 79 ILE B CA 1
ATOM 1725 C C . ILE B 1 79 ? 4.277 -11.945 -16.125 1 97.81 79 ILE B C 1
ATOM 1727 O O . ILE B 1 79 ? 3.91 -12.867 -16.859 1 97.81 79 ILE B O 1
ATOM 1731 N N . GLU B 1 80 ? 5.234 -12.047 -15.328 1 98 80 GLU B N 1
ATOM 1732 C CA . GLU B 1 80 ? 5.77 -13.359 -14.961 1 98 80 GLU B CA 1
ATOM 1733 C C . GLU B 1 80 ? 4.93 -14.016 -13.875 1 98 80 GLU B C 1
ATOM 1735 O O . GLU B 1 80 ? 4.59 -13.383 -12.875 1 98 80 GLU B O 1
ATOM 1740 N N . PHE B 1 81 ? 4.555 -15.203 -14.125 1 97.81 81 PHE B N 1
ATOM 1741 C CA . PHE B 1 81 ? 3.785 -15.938 -13.133 1 97.81 81 PHE B CA 1
ATOM 1742 C C . PHE B 1 81 ? 4.668 -16.938 -12.398 1 97.81 81 PHE B C 1
ATOM 1744 O O . PHE B 1 81 ? 5.32 -17.781 -13.023 1 97.81 81 PHE B O 1
ATOM 1751 N N . LYS B 1 82 ? 4.676 -16.859 -11.062 1 97.69 82 LYS B N 1
ATOM 1752 C CA . LYS B 1 82 ? 5.461 -17.766 -10.227 1 97.69 82 LYS B CA 1
ATOM 1753 C C . LYS B 1 82 ? 4.574 -18.484 -9.219 1 97.69 82 LYS B C 1
ATOM 1755 O O . LYS B 1 82 ? 3.568 -17.938 -8.758 1 97.69 82 LYS B O 1
ATOM 1760 N N . VAL B 1 83 ? 4.977 -19.703 -8.906 1 96.31 83 VAL B N 1
ATOM 1761 C CA . VAL B 1 83 ? 4.293 -20.484 -7.891 1 96.31 83 VAL B CA 1
ATOM 1762 C C . VAL B 1 83 ? 5.285 -20.906 -6.805 1 96.31 83 VAL B C 1
ATOM 1764 O O . VAL B 1 83 ? 6.41 -21.312 -7.105 1 96.31 83 VAL B O 1
ATOM 1767 N N . GLY B 1 84 ? 4.934 -20.703 -5.578 1 95.25 84 GLY B N 1
ATOM 1768 C CA . GLY B 1 84 ? 5.73 -21.141 -4.445 1 95.25 84 GLY B CA 1
ATOM 1769 C C . GLY B 1 84 ? 4.969 -22.031 -3.488 1 95.25 84 GLY B C 1
ATOM 1770 O O . GLY B 1 84 ? 3.758 -21.891 -3.316 1 95.25 84 GLY B O 1
ATOM 1771 N N . ARG B 1 85 ? 5.684 -22.938 -2.836 1 93.19 85 ARG B N 1
ATOM 1772 C CA . ARG B 1 85 ? 5.07 -23.828 -1.859 1 93.19 85 ARG B CA 1
ATOM 1773 C C . ARG B 1 85 ? 5.223 -23.281 -0.445 1 93.19 85 ARG B C 1
ATOM 1775 O O . ARG B 1 85 ? 6.316 -22.875 -0.041 1 93.19 85 ARG B O 1
ATOM 1782 N N . GLY B 1 86 ? 4.16 -23.219 0.274 1 94.12 86 GLY B N 1
ATOM 1783 C CA . GLY B 1 86 ? 4.18 -22.75 1.654 1 94.12 86 GLY B CA 1
ATOM 1784 C C . GLY B 1 86 ? 3.119 -21.719 1.95 1 94.12 86 GLY B C 1
ATOM 1785 O O . GLY B 1 86 ? 2.291 -21.406 1.092 1 94.12 86 GLY B O 1
ATOM 1786 N N . PRO B 1 87 ? 3.07 -21.25 3.211 1 93.88 87 PRO B N 1
ATOM 1787 C CA . PRO B 1 87 ? 2.121 -20.188 3.559 1 93.88 87 PRO B CA 1
ATOM 1788 C C . PRO B 1 87 ? 2.285 -18.938 2.695 1 93.88 87 PRO B C 1
ATOM 1790 O O . PRO B 1 87 ? 3.412 -18.547 2.375 1 93.88 87 PRO B O 1
ATOM 1793 N N . PRO B 1 88 ? 1.204 -18.344 2.275 1 94.56 88 PRO B N 1
ATOM 1794 C CA . PRO B 1 88 ? 1.249 -17.203 1.351 1 94.56 88 PRO B CA 1
ATOM 1795 C C . PRO B 1 88 ? 2.152 -16.078 1.845 1 94.56 88 PRO B C 1
ATOM 1797 O O . PRO B 1 88 ? 2.91 -15.508 1.062 1 94.56 88 PRO B O 1
ATOM 1800 N N . ASP B 1 89 ? 2.025 -15.773 3.15 1 93.88 89 ASP B N 1
ATOM 1801 C CA . ASP B 1 89 ? 2.809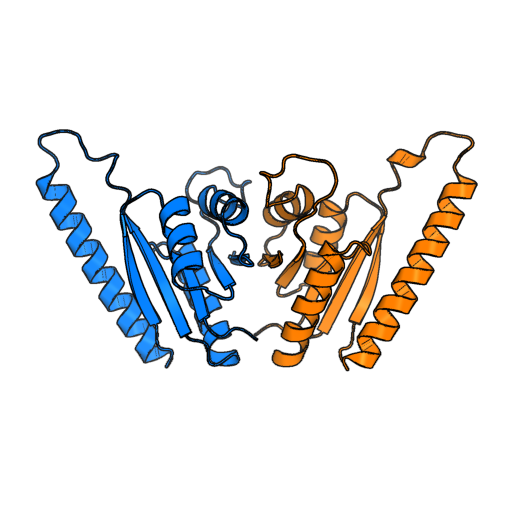 -14.656 3.674 1 93.88 89 ASP B CA 1
ATOM 1802 C C . ASP B 1 89 ? 4.305 -14.93 3.537 1 93.88 89 ASP B C 1
ATOM 1804 O O . ASP B 1 89 ? 5.078 -14.023 3.199 1 93.88 89 ASP B O 1
ATOM 1808 N N . LEU B 1 90 ? 4.758 -16.188 3.732 1 95.56 90 LEU B N 1
ATOM 1809 C CA . LEU B 1 90 ? 6.164 -16.562 3.611 1 95.56 90 LEU B CA 1
ATOM 1810 C C . LEU B 1 90 ? 6.602 -16.562 2.15 1 95.56 90 LEU B C 1
ATOM 1812 O O . LEU B 1 90 ? 7.664 -16.031 1.818 1 95.56 90 LEU B O 1
ATOM 1816 N N . VAL B 1 91 ? 5.797 -17.094 1.307 1 96.88 91 VAL B N 1
ATOM 1817 C CA . VAL B 1 91 ? 6.117 -17.219 -0.112 1 96.88 91 VAL B CA 1
ATOM 1818 C C . VAL B 1 91 ? 6.227 -15.82 -0.731 1 96.88 91 VAL B C 1
ATOM 1820 O O . VAL B 1 91 ? 7.203 -15.516 -1.419 1 96.88 91 VAL B O 1
ATOM 1823 N N . ILE B 1 92 ? 5.266 -14.969 -0.458 1 97.56 92 ILE B N 1
ATOM 1824 C CA . ILE B 1 92 ? 5.23 -13.633 -1.03 1 97.56 92 ILE B CA 1
ATOM 1825 C C . ILE B 1 92 ? 6.434 -12.828 -0.535 1 97.56 92 ILE B C 1
ATOM 1827 O O . ILE B 1 92 ? 7.117 -12.172 -1.325 1 97.56 92 ILE B O 1
ATOM 1831 N N . SER B 1 93 ? 6.707 -12.914 0.761 1 97 93 SER B N 1
ATOM 1832 C CA . SER B 1 93 ? 7.82 -12.164 1.33 1 97 93 SER B CA 1
ATOM 1833 C C . SER B 1 93 ? 9.156 -12.641 0.763 1 97 93 SER B C 1
ATOM 1835 O O . SER B 1 93 ? 10.023 -11.828 0.435 1 97 93 SER B O 1
ATOM 1837 N N . LYS B 1 94 ? 9.297 -13.938 0.663 1 97.5 94 LYS B N 1
ATOM 1838 C CA . LYS B 1 94 ? 10.531 -14.516 0.127 1 97.5 94 LYS B CA 1
ATOM 1839 C C . LYS B 1 94 ? 10.766 -14.062 -1.312 1 97.5 94 LYS B C 1
ATOM 1841 O O . LYS B 1 94 ? 11.859 -13.609 -1.653 1 97.5 94 LYS B O 1
ATOM 1846 N N . ILE B 1 95 ? 9.766 -14.125 -2.096 1 98 95 ILE B N 1
ATOM 1847 C CA . ILE B 1 95 ? 9.906 -13.789 -3.508 1 98 95 ILE B CA 1
ATOM 1848 C C . ILE B 1 95 ? 10.109 -12.281 -3.658 1 98 95 ILE B C 1
ATOM 1850 O O . ILE B 1 95 ? 10.859 -11.836 -4.531 1 98 95 ILE B O 1
ATOM 1854 N N . ALA B 1 96 ? 9.461 -11.492 -2.834 1 97.94 96 ALA B N 1
ATOM 1855 C CA . ALA B 1 96 ? 9.664 -10.039 -2.855 1 97.94 96 ALA B CA 1
ATOM 1856 C C . ALA B 1 96 ? 11.133 -9.688 -2.674 1 97.94 96 ALA B C 1
ATOM 1858 O O . ALA B 1 96 ? 11.656 -8.805 -3.359 1 97.94 96 ALA B O 1
ATOM 1859 N N . GLU B 1 97 ? 11.781 -10.375 -1.743 1 96.81 97 GLU B N 1
ATOM 1860 C CA . GLU B 1 97 ? 13.188 -10.125 -1.471 1 96.81 97 GLU B CA 1
ATOM 1861 C C . GLU B 1 97 ? 14.078 -10.68 -2.582 1 96.81 97 GLU B C 1
ATOM 1863 O O . GLU B 1 97 ? 14.984 -10 -3.061 1 96.81 97 GLU B O 1
ATOM 1868 N N . GLU B 1 98 ? 13.781 -11.914 -2.988 1 97.19 98 GLU B N 1
ATOM 1869 C CA . GLU B 1 98 ? 14.578 -12.578 -4.012 1 97.19 98 GLU B CA 1
ATOM 1870 C C . GLU B 1 98 ? 14.555 -11.805 -5.324 1 97.19 98 GLU B C 1
ATOM 1872 O O . GLU B 1 98 ? 15.57 -11.703 -6.016 1 97.19 98 GLU B O 1
ATOM 1877 N N . GLU B 1 99 ? 13.414 -11.289 -5.66 1 97.19 99 GLU B N 1
ATOM 1878 C CA . GLU B 1 99 ? 13.25 -10.547 -6.906 1 97.19 99 GLU B CA 1
ATOM 1879 C C . GLU B 1 99 ? 13.633 -9.078 -6.73 1 97.19 99 GLU B C 1
ATOM 1881 O O . GLU B 1 99 ? 13.672 -8.32 -7.699 1 97.19 99 GLU B O 1
ATOM 1886 N N . ASP B 1 100 ? 13.867 -8.68 -5.469 1 97.12 100 ASP B N 1
ATOM 1887 C CA . ASP B 1 100 ? 14.195 -7.297 -5.117 1 97.12 100 ASP B CA 1
ATOM 1888 C C . ASP B 1 100 ? 13.188 -6.324 -5.715 1 97.12 100 ASP B C 1
ATOM 1890 O O . ASP B 1 100 ? 13.57 -5.367 -6.398 1 97.12 100 ASP B O 1
ATOM 1894 N N . VAL B 1 101 ? 11.922 -6.566 -5.477 1 98.19 101 VAL B N 1
ATOM 1895 C CA . VAL B 1 101 ? 10.859 -5.754 -6.059 1 98.19 101 VAL B CA 1
ATOM 1896 C C . VAL B 1 101 ? 10.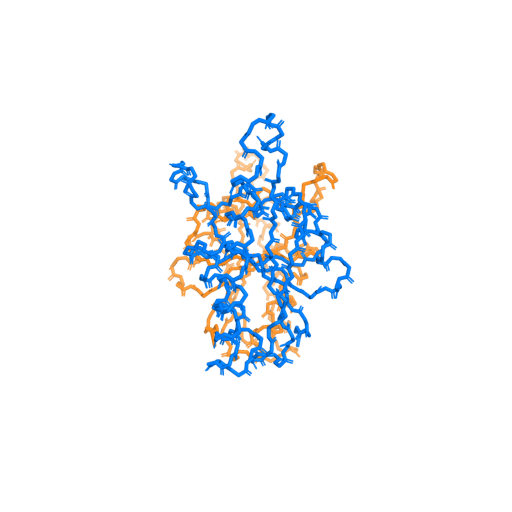82 -4.387 -5.383 1 98.19 101 VAL B C 1
ATOM 1898 O O . VAL B 1 101 ? 11.32 -4.223 -4.266 1 98.19 101 VAL B O 1
ATOM 1901 N N . ASP B 1 102 ? 10.203 -3.436 -6.051 1 98.19 102 ASP B N 1
ATOM 1902 C CA . ASP B 1 102 ? 10.078 -2.078 -5.527 1 98.19 102 ASP B CA 1
ATOM 1903 C C . ASP B 1 102 ? 8.789 -1.909 -4.73 1 98.19 102 ASP B C 1
ATOM 1905 O O . ASP B 1 102 ? 8.664 -0.988 -3.922 1 98.19 102 ASP B O 1
ATOM 1909 N N . LEU B 1 103 ? 7.875 -2.85 -4.992 1 98.31 103 LEU B N 1
ATOM 1910 C CA . LEU B 1 103 ? 6.543 -2.736 -4.402 1 98.31 103 LEU B CA 1
ATOM 1911 C C . LEU B 1 103 ? 5.84 -4.09 -4.387 1 98.31 103 LEU B C 1
ATOM 1913 O O . LEU B 1 103 ? 5.887 -4.832 -5.367 1 98.31 103 LEU B O 1
ATOM 1917 N N . VAL B 1 104 ? 5.266 -4.383 -3.264 1 98 104 VAL B N 1
ATOM 1918 C CA . VAL B 1 104 ? 4.375 -5.531 -3.146 1 98 104 VAL B CA 1
ATOM 1919 C C . VAL B 1 104 ? 2.92 -5.062 -3.158 1 98 104 VAL B C 1
ATOM 1921 O O . VAL B 1 104 ? 2.543 -4.172 -2.393 1 98 104 VAL B O 1
ATOM 1924 N N . VAL B 1 105 ? 2.123 -5.664 -3.992 1 98 105 VAL B N 1
ATOM 1925 C CA . VAL B 1 105 ? 0.714 -5.312 -4.133 1 98 105 VAL B CA 1
ATOM 1926 C C . VAL B 1 105 ? -0.16 -6.488 -3.703 1 98 105 VAL B C 1
ATOM 1928 O O . VAL B 1 105 ? -0.013 -7.598 -4.219 1 98 105 VAL B O 1
ATOM 1931 N N . LEU B 1 106 ? -1.05 -6.223 -2.791 1 95.88 106 LEU B N 1
ATOM 1932 C CA . LEU B 1 106 ? -1.929 -7.258 -2.254 1 95.88 106 LEU B CA 1
ATOM 1933 C C . LEU B 1 106 ? -3.375 -6.773 -2.223 1 95.88 106 LEU B C 1
ATOM 1935 O O . LEU B 1 106 ? -3.633 -5.574 -2.133 1 95.88 106 LEU B O 1
ATOM 1939 N N . GLY B 1 107 ? -4.242 -7.75 -2.379 1 91.94 107 GLY B N 1
ATOM 1940 C CA . GLY B 1 107 ? -5.645 -7.477 -2.109 1 91.94 107 GLY B CA 1
ATOM 1941 C C . GLY B 1 107 ? -6.012 -7.633 -0.646 1 91.94 107 GLY B C 1
ATOM 1942 O O . GLY B 1 107 ? -5.215 -8.141 0.148 1 91.94 107 GLY B O 1
ATOM 1943 N N . THR B 1 108 ? -7.227 -7.156 -0.281 1 77.31 108 THR B N 1
ATOM 1944 C CA . THR B 1 108 ? -7.719 -7.316 1.083 1 77.31 108 THR B CA 1
ATOM 1945 C C . THR B 1 108 ? -8.438 -8.656 1.245 1 77.31 108 THR B C 1
ATOM 1947 O O . THR B 1 108 ? -8.961 -9.203 0.273 1 77.31 108 THR B O 1
ATOM 1950 N N . ARG B 1 109 ? -8.047 -9.852 1.626 1 58.44 109 ARG B N 1
ATOM 1951 C CA . ARG B 1 109 ? -8.805 -11.094 1.729 1 58.44 109 ARG B CA 1
ATOM 1952 C C . ARG B 1 109 ? -10.125 -10.875 2.465 1 58.44 109 ARG B C 1
ATOM 1954 O O . ARG B 1 109 ? -10.164 -10.164 3.471 1 58.44 109 ARG B O 1
ATOM 1961 N N . GLY B 1 110 ? -11.227 -11.078 1.671 1 47.16 110 GLY B N 1
ATOM 1962 C CA . GLY B 1 110 ? -12.57 -11.32 2.168 1 47.16 110 GLY B CA 1
ATOM 1963 C C . GLY B 1 110 ? -12.688 -12.609 2.965 1 47.16 110 GLY B C 1
ATOM 1964 O O . GLY B 1 110 ? -13.797 -13.078 3.238 1 47.16 110 GLY B O 1
ATOM 1965 N N . HIS B 1 111 ? -11.891 -13.672 2.611 1 44.72 111 HIS B N 1
ATOM 1966 C CA . HIS B 1 111 ? -12.773 -14.805 2.879 1 44.72 111 HIS B CA 1
ATOM 1967 C C . HIS B 1 111 ? -13.586 -14.578 4.148 1 44.72 111 HIS B C 1
ATOM 1969 O O . HIS B 1 111 ? -14.812 -14.719 4.141 1 44.72 111 HIS B O 1
ATOM 1975 N N . ARG B 1 112 ? -13.289 -15.789 5.156 1 43.44 112 ARG B N 1
ATOM 1976 C CA . ARG B 1 112 ? -14.195 -16.141 6.242 1 43.44 112 ARG B CA 1
ATOM 1977 C C . ARG B 1 112 ? -14.453 -14.938 7.156 1 43.44 112 ARG B C 1
ATOM 1979 O O . ARG B 1 112 ? -15.375 -14.961 7.969 1 43.44 112 ARG B O 1
ATOM 1986 N N . GLY B 1 113 ? -13.414 -14.305 7.645 1 42.06 113 GLY B N 1
ATOM 1987 C CA . GLY B 1 113 ? -13.555 -13.75 8.977 1 42.06 113 GLY B CA 1
ATOM 1988 C C . GLY B 1 113 ? -14.18 -12.359 8.977 1 42.06 113 GLY B C 1
ATOM 1989 O O . GLY B 1 113 ? -14.531 -11.836 7.922 1 42.06 113 GLY B O 1
ATOM 1990 N N . LEU B 1 114 ? -13.953 -11.422 10.18 1 47.69 114 LEU B N 1
ATOM 1991 C CA . LEU B 1 114 ? -14.711 -10.32 10.75 1 47.69 114 LEU B CA 1
ATOM 1992 C C . LEU B 1 114 ? -14.672 -9.102 9.836 1 47.69 114 LEU B C 1
ATOM 1994 O O . LEU B 1 114 ? -13.602 -8.688 9.383 1 47.69 114 LEU B O 1
ATOM 1998 N N . LYS B 1 115 ? -15.781 -8.844 9.141 1 47.84 115 LYS B N 1
ATOM 1999 C CA . LYS B 1 115 ? -16.203 -7.637 8.445 1 47.84 115 LYS B CA 1
ATOM 2000 C C . LYS B 1 115 ? -15.312 -6.449 8.797 1 47.84 115 LYS B C 1
ATOM 2002 O O . LYS B 1 115 ? -15.258 -5.465 8.062 1 47.84 115 LYS B O 1
ATOM 2007 N N . LYS B 1 116 ? -14.523 -6.699 9.914 1 50.78 116 LYS B N 1
ATOM 2008 C CA . LYS B 1 116 ? -13.906 -5.492 10.461 1 50.78 116 LYS B CA 1
ATOM 2009 C C . LYS B 1 116 ? -12.414 -5.434 10.117 1 50.78 116 LYS B C 1
ATOM 2011 O O . LYS B 1 116 ? -11.75 -4.441 10.414 1 50.78 116 LYS B O 1
ATOM 2016 N N . VAL B 1 117 ? -11.898 -6.746 9.453 1 55.72 117 VAL B N 1
ATOM 2017 C CA . VAL B 1 117 ? -10.438 -6.703 9.336 1 55.72 117 VAL B CA 1
ATOM 2018 C C . VAL B 1 117 ? -10.047 -6.383 7.898 1 55.72 117 VAL B C 1
ATOM 2020 O O . VAL B 1 117 ? -10.297 -7.18 6.988 1 55.72 117 VAL B O 1
ATOM 2023 N N . PHE B 1 118 ? -9.789 -5.211 7.613 1 60.09 118 PHE B N 1
ATOM 2024 C CA . PHE B 1 118 ? -9.477 -4.734 6.27 1 60.09 118 PHE B CA 1
ATOM 2025 C C . PHE B 1 118 ? -8.039 -5.094 5.891 1 60.09 118 PHE B C 1
ATOM 2027 O O . PHE B 1 118 ? -7.711 -5.176 4.707 1 60.09 118 PHE B O 1
ATOM 2034 N N . LEU B 1 119 ? -7.32 -5.48 6.895 1 70.62 119 LEU B N 1
ATOM 2035 C CA . LEU B 1 119 ? -6.027 -6.059 6.543 1 70.62 119 LEU B CA 1
ATOM 2036 C C . LEU B 1 119 ? -6.031 -7.566 6.766 1 70.62 119 LEU B C 1
ATOM 2038 O O . LEU B 1 119 ? -6.211 -8.031 7.895 1 70.62 119 LEU B O 1
ATOM 2042 N N . GLY B 1 120 ? -6.066 -8.195 5.793 1 75.5 120 GLY B N 1
ATOM 2043 C CA . GLY B 1 120 ? -6.051 -9.641 5.922 1 75.5 120 GLY B CA 1
ATOM 2044 C C . GLY B 1 120 ? -4.785 -10.172 6.574 1 75.5 120 GLY B C 1
ATOM 2045 O O . GLY B 1 120 ? -3.793 -9.445 6.691 1 75.5 120 GLY B O 1
ATOM 2046 N N . SER B 1 121 ? -4.902 -11.289 7.02 1 81.38 121 SER B N 1
ATOM 2047 C CA . SER B 1 121 ? -3.812 -11.938 7.738 1 81.38 121 SER B CA 1
ATOM 2048 C C . SER B 1 121 ? -2.557 -12.023 6.879 1 81.38 121 SER B C 1
ATOM 2050 O O . SER B 1 121 ? -1.445 -11.82 7.371 1 81.38 121 SER B O 1
ATOM 2052 N N . VAL B 1 122 ? -2.754 -12.195 5.586 1 86.81 122 VAL B N 1
ATOM 2053 C CA . VAL B 1 122 ? -1.594 -12.32 4.711 1 86.81 122 VAL B CA 1
ATOM 2054 C C . VAL B 1 122 ? -0.947 -10.953 4.508 1 86.81 122 VAL B C 1
ATOM 2056 O O . VAL B 1 122 ? 0.27 -10.812 4.645 1 86.81 122 VAL B O 1
ATOM 2059 N N . SER B 1 123 ? -1.773 -9.992 4.184 1 88.12 123 SER B N 1
ATOM 2060 C CA . SER B 1 123 ? -1.235 -8.648 3.975 1 88.12 123 SER B CA 1
ATOM 2061 C C . SER B 1 123 ? -0.52 -8.141 5.219 1 88.12 123 SER B C 1
ATOM 2063 O O . SER B 1 123 ? 0.552 -7.539 5.125 1 88.12 123 SER B O 1
ATOM 2065 N N . SER B 1 124 ? -1.092 -8.406 6.363 1 84.5 124 SER B N 1
ATOM 2066 C CA . SER B 1 124 ? -0.48 -7.992 7.621 1 84.5 124 SER B CA 1
ATOM 2067 C C . SER B 1 124 ? 0.852 -8.703 7.852 1 84.5 124 SER B C 1
ATOM 2069 O O . SER B 1 124 ? 1.844 -8.062 8.211 1 84.5 124 SER B O 1
ATOM 2071 N N . ALA B 1 125 ? 0.857 -9.969 7.641 1 87.94 125 ALA B N 1
ATOM 2072 C CA . ALA B 1 125 ? 2.064 -10.766 7.863 1 87.94 125 ALA B CA 1
ATOM 2073 C C . ALA B 1 125 ? 3.162 -10.375 6.875 1 87.94 125 ALA B C 1
ATOM 2075 O O . ALA B 1 125 ? 4.336 -10.281 7.246 1 87.94 125 ALA B O 1
ATOM 2076 N N . VAL B 1 126 ? 2.812 -10.125 5.656 1 91.56 126 VAL B N 1
ATOM 2077 C CA . VAL B 1 126 ? 3.783 -9.703 4.652 1 91.56 126 VAL B CA 1
ATOM 2078 C C . VAL B 1 126 ? 4.363 -8.344 5.031 1 91.56 126 VAL B C 1
ATOM 2080 O O . VAL B 1 126 ? 5.57 -8.125 4.934 1 91.56 126 VAL B O 1
ATOM 2083 N N . ALA B 1 127 ? 3.486 -7.461 5.418 1 87.06 127 ALA B N 1
ATOM 2084 C CA . ALA B 1 127 ? 3.926 -6.133 5.836 1 87.06 127 ALA B CA 1
ATOM 2085 C C . ALA B 1 127 ? 4.953 -6.223 6.961 1 87.06 127 ALA B C 1
ATOM 2087 O O . ALA B 1 127 ? 5.887 -5.418 7.023 1 87.06 127 ALA B O 1
ATOM 2088 N N . GLU B 1 128 ? 4.781 -7.152 7.766 1 85.06 128 GLU B N 1
ATOM 2089 C CA . GLU B 1 128 ? 5.688 -7.348 8.898 1 85.06 128 GLU B CA 1
ATOM 2090 C C . GLU B 1 128 ? 7.008 -7.965 8.445 1 85.06 128 GLU B C 1
ATOM 2092 O O . GLU B 1 128 ? 8.07 -7.637 8.977 1 85.06 128 GLU B O 1
ATOM 2097 N N . ARG B 1 129 ? 6.977 -8.75 7.473 1 89.06 129 ARG B N 1
ATOM 2098 C CA . ARG B 1 129 ? 8.125 -9.578 7.125 1 89.06 129 ARG B CA 1
ATOM 2099 C C . ARG B 1 129 ? 9.008 -8.875 6.098 1 89.06 129 ARG B C 1
ATOM 2101 O O . ARG B 1 129 ? 10.234 -9 6.145 1 89.06 129 ARG B O 1
ATOM 2108 N N . THR B 1 130 ? 8.383 -8.188 5.242 1 90.38 130 THR B N 1
ATOM 2109 C CA . THR B 1 130 ? 9.156 -7.629 4.137 1 90.38 130 THR B CA 1
ATOM 2110 C C . THR B 1 130 ? 9.617 -6.215 4.469 1 90.38 130 THR B C 1
ATOM 2112 O O . THR B 1 130 ? 8.953 -5.496 5.219 1 90.38 130 THR B O 1
ATOM 2115 N N . LYS B 1 131 ? 10.68 -5.797 3.887 1 88.25 131 LYS B N 1
ATOM 2116 C CA . LYS B 1 131 ? 11.18 -4.43 3.992 1 88.25 131 LYS B CA 1
ATOM 2117 C C . LYS B 1 131 ? 10.695 -3.58 2.82 1 88.25 131 LYS B C 1
ATOM 2119 O O . LYS B 1 131 ? 10.977 -2.381 2.756 1 88.25 131 LYS B O 1
ATOM 2124 N N . LYS B 1 132 ? 9.992 -4.219 1.916 1 94.56 132 LYS B N 1
ATOM 2125 C CA . LYS B 1 132 ? 9.516 -3.529 0.722 1 94.56 132 LYS B CA 1
ATOM 2126 C C . LYS B 1 132 ? 8.234 -2.752 1.014 1 94.56 132 LYS B C 1
ATOM 2128 O O . LYS B 1 132 ? 7.398 -3.191 1.811 1 94.56 132 LYS B O 1
ATOM 2133 N N . PRO B 1 133 ? 8.016 -1.631 0.356 1 96 133 PRO B N 1
ATOM 2134 C CA . PRO B 1 133 ? 6.695 -0.996 0.447 1 96 133 PRO B CA 1
ATOM 2135 C C . PRO B 1 133 ? 5.559 -1.937 0.055 1 96 133 PRO B C 1
ATOM 2137 O O . PRO B 1 133 ? 5.738 -2.801 -0.807 1 96 133 PRO B O 1
ATOM 2140 N N . ILE B 1 134 ? 4.41 -1.741 0.698 1 95 134 ILE B N 1
ATOM 2141 C CA . ILE B 1 134 ? 3.258 -2.596 0.428 1 95 134 ILE B CA 1
ATOM 2142 C C . ILE B 1 134 ? 2.051 -1.733 0.058 1 95 134 ILE B C 1
ATOM 2144 O O . ILE B 1 134 ? 1.766 -0.735 0.723 1 95 134 ILE B O 1
ATOM 2148 N N . LEU B 1 135 ? 1.459 -2.111 -0.976 1 96.56 135 LEU B N 1
ATOM 2149 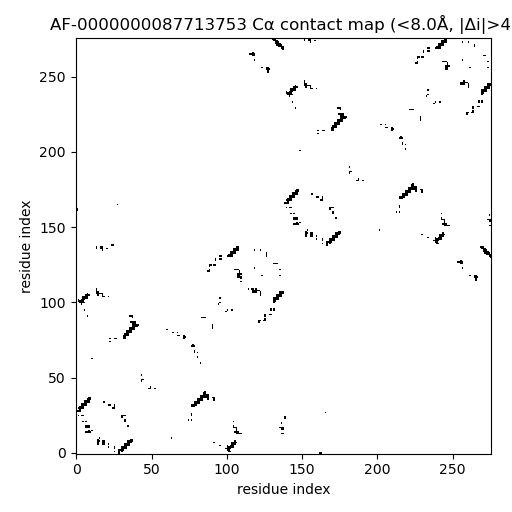C CA . LEU B 1 135 ? 0.193 -1.519 -1.394 1 96.56 135 LEU B CA 1
ATOM 2150 C C . LEU B 1 13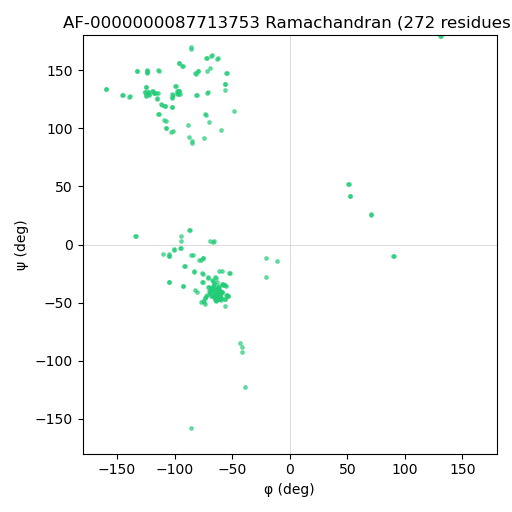5 ? -0.958 -2.5 -1.194 1 96.56 135 LEU B C 1
ATOM 2152 O O . LEU B 1 135 ? -0.949 -3.598 -1.757 1 96.56 135 LEU B O 1
ATOM 2156 N N . VAL B 1 136 ? -1.893 -2.117 -0.382 1 94.19 136 VAL B N 1
ATOM 2157 C CA . VAL B 1 136 ? -3.092 -2.918 -0.167 1 94.19 136 VAL B CA 1
ATOM 2158 C C . VAL B 1 136 ? -4.258 -2.324 -0.952 1 94.19 136 VAL B C 1
ATOM 2160 O O . VAL B 1 136 ? -4.688 -1.198 -0.685 1 94.19 136 VAL B O 1
ATOM 2163 N N . VAL B 1 137 ? -4.746 -3.145 -1.858 1 95.12 137 VAL B N 1
ATOM 2164 C CA . VAL B 1 137 ? -5.836 -2.727 -2.734 1 95.12 137 VAL B CA 1
ATOM 2165 C C . VAL B 1 137 ? -7.16 -3.275 -2.209 1 95.12 137 VAL B C 1
ATOM 2167 O O . VAL B 1 137 ? -7.234 -4.426 -1.774 1 95.12 137 VAL B O 1
ATOM 2170 N N . LYS B 1 138 ? -8.133 -2.432 -2.227 1 86.38 138 LYS B N 1
ATOM 2171 C CA . LYS B 1 138 ? -9.43 -2.816 -1.677 1 86.38 138 LYS B CA 1
ATOM 2172 C C . LYS B 1 138 ? -10.492 -2.855 -2.766 1 86.38 138 LYS B C 1
ATOM 2174 O O . LYS B 1 138 ? -10.383 -2.158 -3.775 1 86.38 138 LYS B O 1
#

Foldseek 3Di:
DWAEEEAEADPDPQSVQLVVVVLVVCVVVVHAYEYEYEDECVVPPDDPCPPVVVVVVVVSLVVVVVVVVVVCVVSVHHYHYYYYYHDLLVRRQVVCVVVVGQEYTYEQPPPPPPPPCRHDPSNVSNVVRHPHHYHYDD/DWAEEEAEADPDPQSVQLVVVVLVVCVVVVHAYEYEYEDECVVPPDDPCPPVVVVVVVVSLVVVVVVVVVVCVVSVHHYHYYYYYHDLLVRRQVVCVVVVGQEYTYEQDPDDDDPPCSHDPSNVSNVVRHPHHYHYDD

Organism: NCBI:txid1293036

Radius of gyration: 20.67 Å; Cα contacts (8 Å, |Δi|>4): 512; chains: 2; bounding box: 31×68×58 Å

Nearest PDB structures (foldseek):
  1mjh-assembly1_B  TM=8.642E-01  e=2.904E-11  Methanocaldococcus jannaschii
  1mjh-assembly1_A  TM=8.992E-01  e=1.674E-10  Methanocaldococcus jannaschii
  4wny-assembly1_A-2  TM=8.604E-01  e=1.380E-08  Burkholderia pseudomallei 1710b
  3cis-assembly4_G  TM=8.091E-01  e=3.897E-08  Mycobacterium tuberculosis
  3cis-assembly4_H  TM=8.057E-01  e=1.522E-07  Mycobacterium tuberculosis

Solvent-accessible surface area (backbone atoms only — not comparable to full-atom values): 14307 Å² total; per-residue (Å²): 133,46,59,29,36,33,26,48,37,79,82,44,73,36,19,48,51,18,44,54,51,49,49,54,49,23,62,76,43,71,22,42,35,36,37,36,28,50,45,62,55,79,83,52,72,57,83,88,64,41,66,66,49,48,54,52,48,50,51,49,50,51,52,52,50,51,50,47,51,51,51,19,63,77,66,73,44,67,57,48,78,45,77,38,77,34,55,52,36,57,35,52,34,50,48,41,59,75,68,61,34,57,32,36,30,27,26,31,47,63,74,74,73,59,90,66,50,42,56,18,71,48,52,51,47,24,45,38,70,33,78,52,25,36,34,42,32,106,132,46,60,31,38,34,26,49,36,79,81,44,72,38,20,47,52,18,43,53,53,50,50,55,50,23,63,76,43,71,21,43,36,35,38,36,28,51,45,60,56,80,81,52,70,56,85,88,64,41,64,66,49,48,53,52,47,50,50,48,51,52,50,51,50,52,49,46,50,50,51,19,62,76,66,72,43,65,55,45,79,47,77,38,76,33,55,53,35,58,35,52,33,51,48,41,60,74,67,59,36,57,31,37,31,27,27,32,57,68,80,89,72,66,96,66,51,41,56,19,71,46,54,50,47,24,44,38,69,35,77,53,26,37,33,40,34,104